Protein AF-U2R767-F1 (afdb_monomer)

pLDDT: mean 84.26, std 15.94, range [38.31, 98.56]

Secondary structure (DSSP, 8-state):
-HHHHHHHT-HHHHHHHHHHHHHHTT--S---SHHHHHHHHHHHHHHHHHHHHHHHHHHHHHHHHHHHHHHHHHHHHHHTT-----------------PPPHHHHHHHHHHHHHHHHHTTTTHHHHHHH---HHHHHHHHHHHHHHHTT--HHHHHHHHHHHH-SS------SSS-SHHHHHHHHHHHTS-GGG-TTGGG-SS-GGGS--S---

InterPro domains:
  IPR006674 HD domain [PF01966] (107-190)

Organism: NCBI:txid1256908

Radius of gyration: 23.93 Å; Cα contacts (8 Å, |Δi|>4): 185; chains: 1; bounding box: 51×36×74 Å

Mean p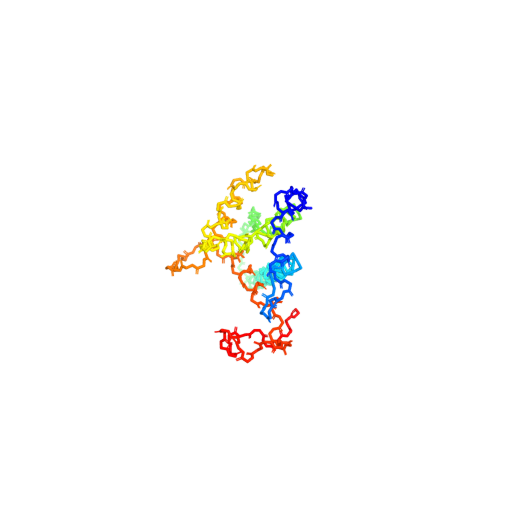redicted aligned error: 8.9 Å

Solvent-accessible surface area (backbone atoms only — not comparable to full-atom values): 12323 Å² total; per-residue (Å²): 96,76,57,34,54,45,48,74,66,29,69,66,53,50,50,50,45,52,48,39,41,67,71,40,70,87,47,73,59,90,72,79,33,68,69,48,27,52,44,16,21,51,46,18,51,50,56,50,52,54,51,52,50,53,50,52,55,49,54,52,48,53,56,50,50,54,53,48,52,54,52,53,52,51,53,54,38,55,74,69,71,51,83,77,74,75,74,74,80,69,78,62,78,75,78,67,74,88,63,83,45,80,75,56,42,53,53,52,49,24,50,46,37,42,37,29,62,38,47,66,58,8,47,51,43,32,74,74,72,66,45,58,33,31,64,45,13,29,59,52,45,54,52,54,39,57,76,65,68,51,57,71,78,57,46,55,57,35,40,51,54,21,40,64,80,74,88,77,82,87,74,90,65,86,88,67,53,68,53,56,31,42,57,49,15,58,49,62,64,40,63,5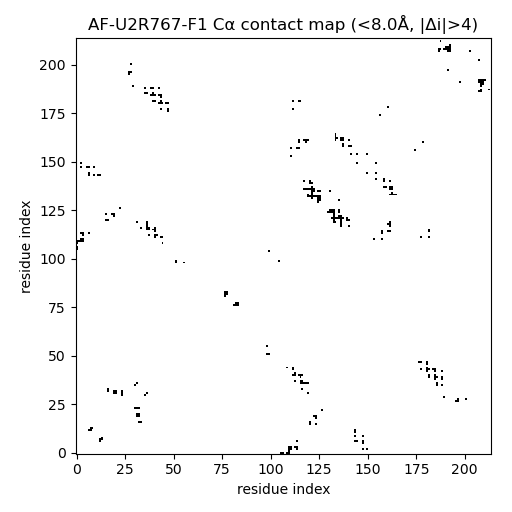0,70,75,41,89,44,55,90,78,45,92,63,54,80,89,75,44,32,74,66,89,87,132

Nearest PDB structures (foldseek):
  2pq7-assembly1_A-2  TM=5.642E-01  e=2.607E-02  uncultured Thermotogales bacterium
  3wfo-assembly2_B  TM=5.898E-01  e=6.686E-01  Aquifex aeolicus VF5
  3wfp-assembly9_B  TM=5.409E-01  e=6.686E-01  Aquifex aeolicus VF5

Structure (mmCIF, N/CA/C/O backbone):
data_AF-U2R767-F1
#
_entry.id   AF-U2R767-F1
#
loop_
_atom_site.group_PDB
_atom_site.id
_atom_site.type_symbol
_atom_site.label_atom_id
_atom_site.label_alt_id
_atom_site.label_comp_id
_atom_site.label_asym_id
_atom_site.label_entity_id
_atom_site.label_seq_id
_atom_site.pdbx_PDB_ins_code
_atom_site.Cartn_x
_atom_site.Cartn_y
_atom_site.Cartn_z
_atom_site.occupancy
_atom_site.B_iso_or_equiv
_atom_site.auth_seq_id
_atom_site.auth_comp_id
_atom_site.auth_asym_id
_atom_site.auth_atom_id
_atom_site.pdbx_PDB_model_num
ATOM 1 N N . MET A 1 1 ? 14.875 2.328 3.265 1.00 93.44 1 MET A N 1
ATOM 2 C CA . MET A 1 1 ? 13.856 3.079 2.492 1.00 93.44 1 MET A CA 1
ATOM 3 C C . MET A 1 1 ? 13.652 4.390 3.220 1.00 93.44 1 MET A C 1
ATOM 5 O O . MET A 1 1 ? 13.328 4.354 4.396 1.00 93.44 1 MET A O 1
ATOM 9 N N . LYS A 1 2 ? 13.922 5.530 2.588 1.00 96.19 2 LYS A N 1
ATOM 10 C CA . LYS A 1 2 ? 13.988 6.828 3.271 1.00 96.19 2 LYS A CA 1
ATOM 11 C C . LYS A 1 2 ? 12.629 7.248 3.835 1.00 96.19 2 LYS A C 1
ATOM 13 O O . LYS A 1 2 ? 12.538 7.590 5.011 1.00 96.19 2 LYS A O 1
ATOM 18 N N . PHE A 1 3 ? 11.588 7.250 3.012 1.00 98.31 3 PHE A N 1
ATOM 19 C CA . PHE A 1 3 ? 10.300 7.844 3.372 1.00 98.31 3 PHE A CA 1
ATOM 20 C C . PHE A 1 3 ? 9.411 6.882 4.151 1.00 98.31 3 PHE A C 1
ATOM 22 O O . PHE A 1 3 ? 8.801 7.297 5.133 1.00 98.31 3 PHE A O 1
ATOM 29 N N . ALA A 1 4 ? 9.415 5.595 3.806 1.00 98.25 4 ALA A N 1
ATOM 30 C CA . ALA A 1 4 ? 8.736 4.568 4.588 1.00 98.25 4 ALA A CA 1
ATOM 31 C C . ALA A 1 4 ? 9.263 4.526 6.033 1.00 98.25 4 ALA A C 1
ATOM 33 O O . ALA A 1 4 ? 8.479 4.452 6.973 1.00 98.25 4 ALA A O 1
ATOM 34 N N . GLU A 1 5 ? 10.580 4.645 6.240 1.00 98.19 5 GLU A N 1
ATOM 35 C CA . GLU A 1 5 ? 11.154 4.704 7.591 1.00 98.19 5 GLU A CA 1
ATOM 36 C C . GLU A 1 5 ? 10.773 5.982 8.344 1.00 98.19 5 GLU A C 1
ATOM 38 O O . GLU A 1 5 ? 10.534 5.914 9.550 1.00 98.19 5 GLU A O 1
ATOM 43 N N . LYS A 1 6 ? 10.704 7.136 7.662 1.00 98.56 6 LYS A N 1
ATOM 44 C CA . LYS A 1 6 ? 10.192 8.377 8.265 1.00 98.56 6 LYS A CA 1
ATOM 45 C C . LYS A 1 6 ? 8.728 8.212 8.690 1.00 98.56 6 LYS A C 1
ATOM 47 O O . LYS A 1 6 ? 8.396 8.534 9.825 1.00 98.56 6 LYS A O 1
ATOM 52 N N . LEU A 1 7 ? 7.881 7.665 7.815 1.00 98.56 7 LEU A N 1
ATOM 53 C CA . LEU A 1 7 ? 6.456 7.459 8.076 1.00 98.56 7 LEU A CA 1
ATOM 54 C C . LEU A 1 7 ? 6.220 6.489 9.241 1.00 98.56 7 LEU A C 1
ATOM 56 O O . LEU A 1 7 ? 5.461 6.799 10.153 1.00 98.56 7 LEU A O 1
ATOM 60 N N . LEU A 1 8 ? 6.931 5.358 9.268 1.00 97.75 8 LEU A N 1
ATOM 61 C CA . LEU A 1 8 ? 6.841 4.366 10.348 1.00 97.75 8 LEU A CA 1
ATOM 62 C C . LEU A 1 8 ? 7.302 4.904 11.713 1.00 97.75 8 LEU A C 1
ATOM 64 O O . LEU A 1 8 ? 6.989 4.308 12.739 1.00 97.75 8 LEU A O 1
ATOM 68 N N . LYS A 1 9 ? 8.047 6.013 11.741 1.00 98.25 9 LYS A N 1
ATOM 69 C CA . LYS A 1 9 ? 8.463 6.710 12.967 1.00 98.25 9 LYS A CA 1
ATOM 70 C C . LYS A 1 9 ? 7.608 7.946 13.260 1.00 98.25 9 LYS A C 1
ATOM 72 O O . LYS A 1 9 ? 7.831 8.600 14.277 1.00 98.25 9 LYS A O 1
ATOM 77 N N . HIS A 1 10 ? 6.660 8.285 12.387 1.00 98.50 10 HIS A N 1
ATOM 78 C CA . HIS A 1 10 ? 5.863 9.494 12.515 1.00 98.50 10 HIS A CA 1
ATOM 79 C C . HIS A 1 10 ? 4.848 9.355 13.666 1.00 98.50 10 HIS A C 1
ATOM 81 O O . HIS A 1 10 ? 4.058 8.405 13.655 1.00 98.50 10 HIS A O 1
ATOM 87 N N . PRO A 1 11 ? 4.817 10.278 14.650 1.00 98.00 11 PRO A N 1
ATOM 88 C CA . PRO A 1 11 ? 3.971 10.137 15.838 1.00 98.00 11 PRO A CA 1
ATOM 89 C C . PRO A 1 11 ? 2.481 9.980 15.524 1.00 98.00 11 PRO A C 1
ATOM 91 O O . PRO A 1 11 ? 1.821 9.106 16.081 1.00 98.00 11 PRO A O 1
ATOM 94 N N . GLU A 1 12 ? 1.958 10.781 14.595 1.00 96.88 12 GLU A N 1
ATOM 95 C CA . GLU A 1 12 ? 0.546 10.715 14.210 1.00 96.88 12 GLU A CA 1
ATOM 96 C C . GLU A 1 12 ? 0.223 9.431 13.443 1.00 96.88 12 GLU A C 1
ATOM 98 O O . GLU A 1 12 ? -0.822 8.832 13.673 1.00 96.88 12 GLU A O 1
ATOM 103 N N . PHE A 1 13 ? 1.141 8.947 12.600 1.00 97.38 13 PHE A N 1
ATOM 104 C CA . PHE A 1 13 ? 0.952 7.671 11.910 1.00 97.38 13 PHE A CA 1
ATOM 105 C C . PHE A 1 13 ? 0.863 6.523 12.922 1.00 97.38 13 PHE A C 1
ATOM 107 O O . PHE A 1 13 ? -0.060 5.714 12.864 1.00 97.38 13 PHE A O 1
ATOM 114 N N . LEU A 1 14 ? 1.777 6.485 13.896 1.00 96.62 14 LEU A N 1
ATOM 115 C CA . LEU A 1 14 ? 1.774 5.484 14.964 1.00 96.62 14 LEU A CA 1
ATOM 116 C C . LEU A 1 14 ? 0.504 5.553 15.820 1.00 96.62 14 LEU A C 1
ATOM 118 O O . LEU A 1 14 ? -0.061 4.516 16.169 1.00 96.62 14 LEU A O 1
ATOM 122 N N . GLN A 1 15 ? 0.030 6.761 16.133 1.00 95.88 15 GLN A N 1
ATOM 123 C CA . GLN A 1 15 ? -1.215 6.958 16.870 1.00 95.88 15 GLN A CA 1
ATOM 124 C C . GLN A 1 15 ? -2.427 6.441 16.085 1.00 95.88 15 GLN A C 1
ATOM 126 O O . GLN A 1 15 ? -3.259 5.735 16.655 1.00 95.88 15 GLN A O 1
ATOM 131 N N . LEU A 1 16 ? -2.512 6.743 14.787 1.00 94.62 16 LEU A N 1
ATOM 132 C CA . LEU A 1 16 ? -3.580 6.258 13.912 1.00 94.62 16 LEU A CA 1
ATOM 133 C C . LEU A 1 16 ? -3.557 4.729 13.789 1.00 94.62 16 LEU A C 1
ATOM 135 O O . LEU A 1 16 ? -4.598 4.097 13.931 1.00 94.62 16 LEU A O 1
ATOM 139 N N . GLN A 1 17 ? -2.382 4.122 13.603 1.00 94.62 17 GLN A N 1
ATOM 140 C CA . GLN A 1 17 ? -2.236 2.661 13.539 1.00 94.62 17 GLN A CA 1
ATOM 141 C C . GLN A 1 17 ? -2.681 1.983 14.836 1.00 94.62 17 GLN A C 1
ATOM 143 O O . GLN A 1 17 ? -3.442 1.016 14.802 1.00 94.62 17 GLN A O 1
ATOM 148 N N . LYS A 1 18 ? -2.275 2.529 15.989 1.00 93.75 18 LYS A N 1
ATOM 149 C CA . LYS A 1 18 ? -2.735 2.042 17.292 1.00 93.75 18 LYS A CA 1
ATOM 150 C C . LYS A 1 18 ? -4.257 2.142 17.417 1.00 93.75 18 LYS A C 1
ATOM 152 O O . LYS A 1 18 ? -4.895 1.221 17.913 1.00 93.75 18 LYS A O 1
ATOM 157 N N . ARG A 1 19 ? -4.842 3.238 16.931 1.00 92.94 19 ARG A N 1
ATOM 158 C CA . ARG A 1 19 ? -6.286 3.466 16.978 1.00 92.94 19 ARG A CA 1
ATOM 159 C C . ARG A 1 19 ? -7.065 2.473 16.116 1.00 92.94 19 ARG A C 1
ATOM 161 O O . ARG A 1 19 ? -8.058 1.936 16.595 1.00 92.94 19 ARG A O 1
ATOM 168 N N . VAL A 1 20 ? -6.602 2.192 14.893 1.00 91.56 20 VAL A N 1
ATOM 169 C CA . VAL A 1 20 ? -7.182 1.132 14.043 1.00 91.56 20 VAL A CA 1
ATOM 170 C C . VAL A 1 20 ? -7.120 -0.207 14.766 1.00 91.56 20 VAL A C 1
ATOM 172 O O . VAL A 1 20 ? -8.136 -0.884 14.867 1.00 91.56 20 VAL A O 1
ATOM 175 N N . GLN A 1 21 ? -5.958 -0.559 15.319 1.00 91.38 21 GLN A N 1
ATOM 176 C CA . GLN A 1 21 ? -5.782 -1.821 16.029 1.00 91.38 21 GLN A CA 1
ATOM 177 C C . GLN A 1 21 ? -6.751 -1.961 17.212 1.00 91.38 21 GLN A C 1
ATOM 179 O O . GLN A 1 21 ? -7.381 -3.002 17.353 1.00 91.38 21 GLN A O 1
ATOM 184 N N . GLU A 1 22 ? -6.909 -0.917 18.033 1.00 92.69 22 GLU A N 1
ATOM 185 C CA . GLU A 1 22 ? -7.871 -0.884 19.147 1.00 92.69 22 GLU A CA 1
ATOM 186 C C . GLU A 1 22 ? -9.323 -1.045 18.667 1.00 92.69 22 GLU A C 1
ATOM 188 O O . GLU A 1 22 ? -10.095 -1.785 19.270 1.00 92.69 22 GLU A O 1
ATOM 193 N N . MET A 1 23 ? -9.698 -0.380 17.572 1.00 90.56 23 MET A N 1
ATOM 194 C CA . MET A 1 23 ? -11.054 -0.443 17.009 1.00 90.56 23 MET A CA 1
ATOM 195 C C . MET A 1 23 ? -11.379 -1.788 16.356 1.00 90.56 23 MET A C 1
ATOM 197 O O . MET A 1 23 ? -12.551 -2.137 16.220 1.00 90.56 23 MET A O 1
ATOM 201 N N . GLU A 1 24 ? -10.363 -2.532 15.925 1.00 91.56 24 GLU A N 1
ATOM 202 C CA . GLU A 1 24 ? -10.535 -3.796 15.217 1.00 91.56 24 GLU A CA 1
ATOM 203 C C . GLU A 1 24 ? -10.360 -5.038 16.104 1.00 91.56 24 GLU A C 1
ATOM 205 O O . GLU A 1 24 ? -10.583 -6.142 15.616 1.00 91.56 24 GLU A O 1
ATOM 210 N N . GLN A 1 25 ? -10.066 -4.891 17.404 1.00 90.44 25 GLN A N 1
ATOM 211 C CA . GLN A 1 25 ? -9.845 -6.031 18.314 1.00 90.44 25 GLN A CA 1
ATOM 212 C C . GLN A 1 25 ? -11.006 -7.033 18.330 1.00 90.44 25 GLN A C 1
ATOM 214 O O . GLN A 1 25 ? -10.782 -8.237 18.229 1.00 90.44 25 GLN A O 1
ATOM 219 N N . ASP A 1 26 ? -12.243 -6.536 18.386 1.00 89.69 26 ASP A N 1
ATOM 220 C CA . ASP A 1 26 ? -13.455 -7.366 18.409 1.00 89.69 26 ASP A CA 1
ATOM 221 C C . ASP A 1 26 ? -14.073 -7.552 17.011 1.00 89.69 26 ASP A C 1
ATOM 223 O O . ASP A 1 26 ? -15.191 -8.054 16.849 1.00 89.69 26 ASP A O 1
ATOM 227 N N . ARG A 1 27 ? -13.374 -7.109 15.960 1.00 89.00 27 ARG A N 1
ATOM 228 C CA . ARG A 1 27 ? -13.898 -7.140 14.598 1.00 89.00 27 ARG A CA 1
ATOM 229 C C . ARG A 1 27 ? -13.774 -8.547 14.025 1.00 89.00 27 ARG A C 1
ATOM 231 O O . ARG A 1 27 ? -12.682 -9.048 13.804 1.00 89.00 27 ARG A O 1
ATOM 238 N N . ILE A 1 28 ? -14.906 -9.151 13.680 1.00 90.44 28 ILE A N 1
ATOM 239 C CA . ILE A 1 28 ? -14.945 -10.497 13.080 1.00 90.44 28 ILE A CA 1
ATOM 240 C C . ILE A 1 28 ? -14.545 -10.530 11.588 1.00 90.44 28 ILE A C 1
ATOM 242 O O . ILE A 1 28 ? -14.280 -11.589 11.031 1.00 90.44 28 ILE A O 1
ATOM 246 N N . TYR A 1 29 ? -14.525 -9.376 10.912 1.00 91.25 29 TYR A N 1
ATOM 247 C CA . TYR A 1 29 ? -14.163 -9.244 9.491 1.00 91.25 29 TYR A CA 1
ATOM 248 C C . TYR A 1 29 ? -12.687 -8.871 9.310 1.00 91.25 29 TYR A C 1
ATOM 250 O O . TYR A 1 29 ? -12.099 -8.344 10.237 1.00 91.25 29 TYR A O 1
ATOM 258 N N . CYS A 1 30 ? -12.120 -9.035 8.104 1.00 89.00 30 CYS A N 1
ATOM 259 C CA . CYS A 1 30 ? -10.697 -8.775 7.801 1.00 89.00 30 CYS A CA 1
ATOM 260 C C . CYS A 1 30 ? -10.158 -7.485 8.435 1.00 89.00 30 CYS A C 1
ATOM 262 O O . CYS A 1 30 ? -10.652 -6.412 8.082 1.00 89.00 30 CYS A O 1
ATOM 264 N N . HIS A 1 31 ? -9.160 -7.596 9.312 1.00 89.94 31 HIS A N 1
ATOM 265 C CA . HIS A 1 31 ? -8.467 -6.464 9.940 1.00 89.94 31 HIS A CA 1
ATOM 266 C C . HIS A 1 31 ? -7.586 -5.725 8.924 1.00 89.94 31 HIS A C 1
ATOM 268 O O . HIS A 1 31 ? -7.184 -6.293 7.910 1.00 89.94 31 HIS A O 1
ATOM 274 N N . HIS A 1 32 ? -7.312 -4.456 9.195 1.00 86.12 32 HIS A N 1
ATOM 275 C CA . HIS A 1 32 ? -6.504 -3.539 8.393 1.00 86.12 32 HIS A CA 1
ATOM 276 C C . HIS A 1 32 ? -5.456 -2.824 9.260 1.00 86.12 32 HIS A C 1
ATOM 278 O O . HIS A 1 32 ? -5.051 -1.699 8.968 1.00 86.12 32 HIS A O 1
ATOM 284 N N . GLU A 1 33 ? -5.020 -3.468 10.343 1.00 88.94 33 GLU A N 1
ATOM 285 C CA . GLU A 1 33 ? -3.865 -3.024 11.121 1.00 88.94 33 GLU A CA 1
ATOM 286 C C . GLU A 1 33 ? -2.558 -3.089 10.297 1.00 88.94 33 GLU A C 1
ATOM 288 O O . GLU A 1 33 ? -2.517 -3.540 9.147 1.00 88.94 33 GLU A O 1
ATOM 293 N N . LEU A 1 34 ? -1.453 -2.652 10.904 1.00 93.19 34 LEU A N 1
ATOM 294 C CA . LEU A 1 34 ? -0.150 -2.513 10.248 1.00 93.19 34 LEU A CA 1
ATOM 295 C C . LEU A 1 34 ? 0.344 -3.793 9.546 1.00 93.19 34 LEU A C 1
ATOM 297 O O . LEU A 1 34 ? 1.038 -3.698 8.534 1.00 93.19 34 LEU A O 1
ATOM 301 N N . SER A 1 35 ? 0.006 -4.976 10.070 1.00 93.31 35 SER A N 1
ATOM 302 C CA . SER A 1 35 ? 0.376 -6.268 9.476 1.00 93.31 35 SER A CA 1
ATOM 303 C C . SER A 1 35 ? -0.172 -6.399 8.049 1.00 93.31 35 SER A C 1
ATOM 305 O O . SER A 1 35 ? 0.610 -6.591 7.115 1.00 93.31 35 SER A O 1
ATOM 307 N N . HIS A 1 36 ? -1.473 -6.149 7.867 1.00 93.38 36 HIS A N 1
ATOM 308 C CA . HIS A 1 36 ? -2.140 -6.120 6.562 1.00 93.38 36 HIS A CA 1
ATOM 309 C C . HIS A 1 36 ? -1.483 -5.112 5.621 1.00 93.38 36 HIS A C 1
ATOM 311 O O . HIS A 1 36 ? -1.102 -5.463 4.506 1.00 93.38 36 HIS A O 1
ATOM 317 N N . ALA A 1 37 ? -1.263 -3.875 6.075 1.00 95.31 37 ALA A N 1
ATOM 318 C CA . ALA A 1 37 ? -0.646 -2.843 5.241 1.00 95.31 37 ALA A CA 1
ATOM 319 C C . ALA A 1 37 ? 0.762 -3.238 4.750 1.00 95.31 37 ALA A C 1
ATOM 321 O O . ALA A 1 37 ? 1.114 -2.99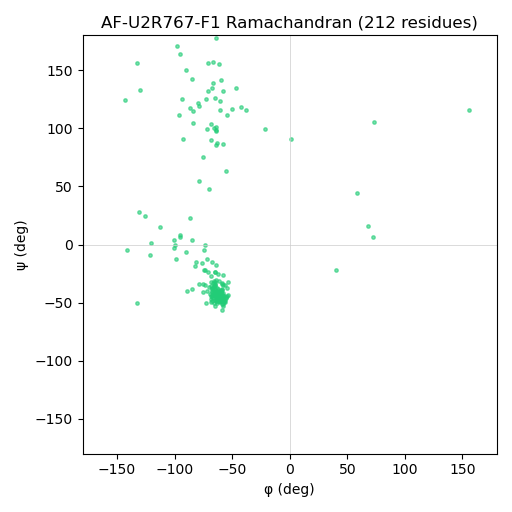9 3.593 1.00 95.31 37 ALA A O 1
ATOM 322 N N . LEU A 1 38 ? 1.572 -3.882 5.598 1.00 96.88 38 LEU A N 1
ATOM 323 C CA . LEU A 1 38 ? 2.898 -4.373 5.215 1.00 96.88 38 LEU A CA 1
ATOM 324 C C . LEU A 1 38 ? 2.834 -5.531 4.215 1.00 96.88 38 LEU A C 1
ATOM 326 O O . LEU A 1 38 ? 3.692 -5.609 3.331 1.00 96.88 38 LEU A O 1
ATOM 330 N N . ASP A 1 39 ? 1.840 -6.408 4.325 1.00 95.69 39 ASP A N 1
ATOM 331 C CA . ASP A 1 39 ? 1.630 -7.490 3.362 1.00 95.69 39 ASP A CA 1
ATOM 332 C C . ASP A 1 39 ? 1.213 -6.934 1.999 1.00 95.69 39 ASP A C 1
ATOM 334 O O . ASP A 1 39 ? 1.804 -7.316 0.986 1.00 95.69 39 ASP A O 1
ATOM 338 N N . VAL A 1 40 ? 0.339 -5.920 1.975 1.00 96.06 40 VAL A N 1
ATOM 339 C CA . VAL A 1 40 ? 0.011 -5.165 0.755 1.00 96.06 40 VAL A CA 1
ATOM 340 C C . VAL A 1 40 ? 1.272 -4.578 0.114 1.00 96.06 40 VAL A C 1
ATOM 342 O O . VAL A 1 40 ? 1.502 -4.770 -1.081 1.00 96.06 40 VAL A O 1
ATOM 345 N N . CYS A 1 41 ? 2.139 -3.927 0.898 1.00 97.56 41 CYS A N 1
ATOM 346 C CA . CYS A 1 41 ? 3.395 -3.357 0.396 1.00 97.56 41 CYS A CA 1
ATOM 347 C C . CYS A 1 41 ? 4.300 -4.419 -0.248 1.00 97.56 41 CYS A C 1
ATOM 349 O O . CYS A 1 41 ? 4.835 -4.215 -1.340 1.00 97.56 41 CYS A O 1
ATOM 351 N N . ARG A 1 42 ? 4.486 -5.557 0.433 1.00 97.06 42 ARG A N 1
ATOM 352 C CA . ARG A 1 42 ? 5.358 -6.647 -0.029 1.00 97.06 42 ARG A CA 1
ATOM 353 C C . ARG A 1 42 ? 4.820 -7.278 -1.303 1.00 97.06 42 ARG A C 1
ATOM 355 O O . ARG A 1 42 ? 5.566 -7.406 -2.269 1.00 97.06 42 ARG A O 1
ATOM 362 N N . MET A 1 43 ? 3.541 -7.643 -1.315 1.00 95.75 43 MET A N 1
ATOM 363 C CA . MET A 1 43 ? 2.906 -8.291 -2.460 1.00 95.75 43 MET A CA 1
ATOM 364 C C . MET A 1 43 ? 2.882 -7.370 -3.677 1.00 95.75 43 MET A C 1
ATOM 366 O O . MET A 1 43 ? 3.253 -7.800 -4.768 1.00 95.75 43 MET A O 1
ATOM 370 N N . ALA A 1 44 ? 2.524 -6.095 -3.497 1.00 96.00 44 ALA A N 1
ATOM 371 C CA . ALA A 1 44 ? 2.518 -5.125 -4.588 1.00 96.00 44 ALA A CA 1
ATOM 372 C C . ALA A 1 44 ? 3.911 -4.966 -5.210 1.00 96.00 44 ALA A C 1
ATOM 374 O O . ALA A 1 44 ? 4.054 -4.999 -6.432 1.00 96.00 44 ALA A O 1
ATOM 375 N N . TRP A 1 45 ? 4.945 -4.861 -4.371 1.00 96.19 45 TRP A N 1
ATOM 376 C CA . TRP A 1 45 ? 6.326 -4.754 -4.831 1.00 96.19 45 TRP A CA 1
ATOM 377 C C . TRP A 1 45 ? 6.818 -6.018 -5.549 1.00 96.19 45 TRP A C 1
ATOM 379 O O . TRP A 1 45 ? 7.481 -5.912 -6.579 1.00 96.19 45 TRP A O 1
ATOM 389 N N . MET A 1 46 ? 6.486 -7.209 -5.042 1.00 95.31 46 MET A N 1
ATOM 390 C CA . MET A 1 46 ? 6.858 -8.474 -5.686 1.00 95.31 46 MET A CA 1
ATOM 391 C C . MET A 1 46 ? 6.212 -8.611 -7.064 1.00 95.31 46 MET A C 1
ATOM 393 O O . MET A 1 46 ? 6.926 -8.830 -8.037 1.00 95.31 46 MET A O 1
ATOM 397 N N . MET A 1 47 ? 4.898 -8.395 -7.169 1.00 94.12 47 MET A N 1
ATOM 398 C CA . MET A 1 47 ? 4.191 -8.464 -8.454 1.00 94.12 47 MET A CA 1
ATOM 399 C C . MET A 1 47 ? 4.752 -7.459 -9.465 1.00 94.12 47 MET A C 1
ATOM 401 O O . MET A 1 47 ? 4.948 -7.798 -10.630 1.00 94.12 47 MET A O 1
ATOM 405 N N . TYR A 1 48 ? 5.066 -6.242 -9.010 1.00 93.06 48 TYR A N 1
ATOM 406 C CA . TYR A 1 48 ? 5.732 -5.245 -9.841 1.00 93.06 48 TYR A CA 1
ATOM 407 C C . TYR A 1 48 ? 7.071 -5.769 -10.376 1.00 93.06 48 TYR A C 1
ATOM 409 O O . TYR A 1 48 ? 7.293 -5.760 -11.584 1.00 93.06 48 TYR A O 1
ATOM 417 N N . LEU A 1 49 ? 7.941 -6.286 -9.502 1.00 92.31 49 LEU A N 1
ATOM 418 C CA . LEU A 1 49 ? 9.242 -6.829 -9.898 1.00 92.31 49 LEU A CA 1
ATOM 419 C C . LEU A 1 49 ? 9.137 -8.008 -10.872 1.00 92.31 49 LEU A C 1
ATOM 421 O O . LEU A 1 49 ? 9.935 -8.098 -11.805 1.00 92.31 49 LEU A O 1
ATOM 425 N N . GLU A 1 50 ? 8.175 -8.908 -10.677 1.00 92.00 50 GLU A N 1
ATOM 426 C CA . GLU A 1 50 ? 7.961 -10.031 -11.590 1.00 92.00 50 GLU A CA 1
ATOM 427 C C . GLU A 1 50 ? 7.605 -9.565 -13.002 1.00 92.00 50 GLU A C 1
ATOM 429 O O . GLU A 1 50 ? 8.097 -10.124 -13.985 1.00 92.00 50 GLU A O 1
ATOM 434 N N . ASP A 1 51 ? 6.761 -8.543 -13.120 1.00 89.56 51 ASP A N 1
ATOM 435 C CA . ASP A 1 51 ? 6.335 -8.015 -14.413 1.0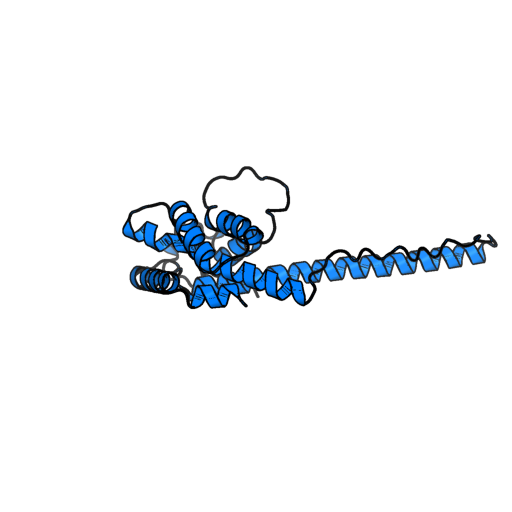0 89.56 51 ASP A CA 1
ATOM 436 C C . ASP A 1 51 ? 7.424 -7.169 -15.087 1.00 89.56 51 ASP A C 1
ATOM 438 O O . ASP A 1 51 ? 7.589 -7.253 -16.311 1.00 89.56 51 ASP A O 1
ATOM 442 N N . GLU A 1 52 ? 8.241 -6.443 -14.319 1.00 87.94 52 GLU A N 1
ATOM 443 C CA . GLU A 1 52 ? 9.477 -5.826 -14.826 1.00 87.94 52 GLU A CA 1
ATOM 444 C C . GLU A 1 52 ? 10.436 -6.895 -15.370 1.00 87.94 52 GLU A C 1
ATOM 446 O O . GLU A 1 52 ? 10.874 -6.825 -16.521 1.00 87.94 52 GLU A O 1
ATOM 451 N N . TYR A 1 53 ? 10.678 -7.964 -14.607 1.00 88.38 53 TYR A N 1
ATOM 452 C CA . TYR A 1 53 ? 11.551 -9.060 -15.027 1.00 88.38 53 TYR A CA 1
ATOM 453 C C . TYR A 1 53 ? 11.047 -9.766 -16.295 1.00 88.38 53 TYR A C 1
ATOM 455 O O . TYR A 1 53 ? 11.813 -9.991 -17.238 1.00 88.38 53 TYR A O 1
ATOM 463 N N . LYS A 1 54 ? 9.745 -10.075 -16.374 1.00 87.44 54 LYS A N 1
ATOM 464 C CA . LYS A 1 54 ? 9.126 -10.651 -17.582 1.00 87.44 54 LYS A CA 1
ATOM 465 C C . LYS A 1 54 ? 9.299 -9.732 -18.792 1.00 87.44 54 LYS A C 1
ATOM 467 O O . LYS A 1 54 ? 9.534 -10.230 -19.895 1.00 87.44 54 LYS A O 1
ATOM 472 N N . THR A 1 55 ? 9.187 -8.418 -18.601 1.00 84.81 55 THR A N 1
ATOM 473 C CA . THR A 1 55 ? 9.386 -7.420 -19.663 1.00 84.81 55 THR A CA 1
ATOM 474 C C . THR A 1 55 ? 10.835 -7.428 -20.146 1.00 84.81 55 THR A C 1
ATOM 476 O O . THR A 1 55 ? 11.074 -7.583 -21.346 1.00 84.81 55 THR A O 1
ATOM 479 N N . HIS A 1 56 ? 11.804 -7.413 -19.225 1.00 84.75 56 HIS A N 1
ATOM 480 C CA . HIS A 1 56 ? 13.231 -7.501 -19.552 1.00 84.75 56 HIS A CA 1
ATOM 481 C C . HIS A 1 56 ? 13.560 -8.787 -20.330 1.00 84.75 56 HIS A C 1
ATOM 483 O O . HIS A 1 56 ? 14.276 -8.750 -21.331 1.00 84.75 56 HIS A O 1
ATOM 489 N N . LEU A 1 57 ? 13.006 -9.936 -19.919 1.00 83.62 57 LEU A N 1
ATOM 490 C CA . LEU A 1 57 ? 13.207 -11.216 -20.609 1.00 83.62 57 LEU A CA 1
ATOM 491 C C . LEU A 1 57 ? 12.613 -11.251 -22.024 1.00 83.62 57 LEU A C 1
ATOM 493 O O . LEU A 1 57 ? 13.148 -11.946 -22.893 1.00 83.62 57 LEU A O 1
ATOM 497 N N . LYS A 1 58 ? 11.481 -10.578 -22.262 1.00 83.75 58 LYS A N 1
ATOM 498 C CA . LYS A 1 58 ? 10.881 -10.468 -23.602 1.00 83.75 58 LYS A CA 1
ATOM 499 C C . LYS A 1 58 ? 11.764 -9.624 -24.514 1.00 83.75 58 LYS A C 1
ATOM 501 O O . LYS A 1 58 ? 12.118 -10.084 -25.595 1.00 83.75 58 LYS A O 1
ATOM 506 N N . ASP A 1 59 ? 12.183 -8.455 -24.040 1.00 83.31 59 ASP A N 1
ATOM 507 C CA . ASP A 1 59 ? 13.056 -7.561 -24.800 1.00 83.31 59 ASP A CA 1
ATOM 508 C C . ASP A 1 59 ? 14.417 -8.214 -25.103 1.00 83.31 59 ASP A C 1
ATOM 510 O O . ASP A 1 59 ? 14.926 -8.110 -26.219 1.00 83.31 59 ASP A O 1
ATOM 514 N N . TYR A 1 60 ? 15.002 -8.938 -24.140 1.00 81.81 60 TYR A N 1
ATOM 515 C CA . TYR A 1 60 ? 16.244 -9.687 -24.355 1.00 81.81 60 TYR A CA 1
ATOM 516 C C . TYR A 1 60 ? 16.098 -10.749 -25.457 1.00 81.81 60 TYR A C 1
ATOM 518 O O . TYR A 1 60 ? 16.971 -10.864 -26.319 1.00 81.81 60 TYR A O 1
ATOM 526 N N . ARG A 1 61 ? 14.991 -11.507 -25.457 1.00 83.81 61 ARG A N 1
ATOM 527 C CA . ARG A 1 61 ? 14.713 -12.523 -26.487 1.00 83.81 61 ARG A CA 1
ATOM 528 C C . ARG A 1 61 ? 14.570 -11.905 -27.875 1.00 83.81 61 ARG A C 1
ATOM 530 O O . ARG A 1 61 ? 15.273 -12.338 -28.782 1.00 83.81 61 ARG A O 1
ATOM 537 N N . GLN A 1 62 ? 13.774 -10.845 -28.003 1.00 85.81 62 GLN A N 1
ATOM 538 C CA . GLN A 1 62 ? 13.578 -10.132 -29.271 1.00 85.81 62 GLN A CA 1
ATOM 539 C C . GLN A 1 62 ? 14.895 -9.575 -29.825 1.00 85.81 62 GLN A C 1
ATOM 541 O O . GLN A 1 62 ? 15.196 -9.731 -31.005 1.00 85.81 62 GLN A O 1
ATOM 546 N N . LYS A 1 63 ? 15.735 -8.984 -28.963 1.00 83.31 63 LYS A N 1
ATOM 547 C CA . LYS A 1 63 ? 17.066 -8.495 -29.358 1.00 83.31 63 LYS A CA 1
ATOM 548 C C . LYS A 1 63 ? 17.977 -9.623 -29.847 1.00 83.31 63 LYS A C 1
ATOM 550 O O . LYS A 1 63 ? 18.760 -9.419 -30.772 1.00 83.31 63 LYS A O 1
ATOM 555 N N . LYS A 1 64 ? 17.912 -10.801 -29.219 1.00 85.69 64 LYS A N 1
ATOM 556 C CA . LYS A 1 64 ? 18.701 -11.969 -29.627 1.00 85.69 64 LYS A CA 1
ATOM 557 C C . LYS A 1 64 ? 18.236 -12.512 -30.980 1.00 85.69 64 LYS A C 1
ATOM 559 O O . LYS A 1 64 ? 19.085 -12.790 -31.818 1.00 85.69 64 LYS A O 1
ATOM 564 N N . GLU A 1 65 ? 16.927 -12.626 -31.190 1.00 87.31 65 GLU A N 1
ATOM 565 C CA . GLU A 1 65 ? 16.325 -13.062 -32.459 1.00 87.31 65 GLU A CA 1
ATOM 566 C C . GLU A 1 65 ? 16.700 -12.112 -33.604 1.00 87.31 65 GLU A C 1
ATOM 568 O O . GLU A 1 65 ? 17.274 -12.559 -34.594 1.00 87.31 65 GLU A O 1
ATOM 573 N N . ALA A 1 66 ? 16.543 -10.797 -33.411 1.00 85.75 66 ALA A N 1
ATOM 574 C CA . ALA A 1 66 ? 16.912 -9.790 -34.409 1.00 85.75 66 ALA A CA 1
ATOM 575 C C . ALA A 1 66 ? 18.405 -9.836 -34.796 1.00 85.75 66 ALA A C 1
ATOM 577 O O . ALA A 1 66 ? 18.758 -9.680 -35.965 1.00 85.75 66 ALA A O 1
ATOM 578 N N . LYS A 1 67 ? 19.306 -10.094 -33.832 1.00 85.62 67 LYS A N 1
ATOM 579 C CA . LYS A 1 67 ? 20.745 -10.264 -34.112 1.00 85.62 67 LYS A CA 1
ATOM 580 C C . LYS A 1 67 ? 21.040 -11.513 -34.945 1.00 85.62 67 LYS A C 1
ATOM 582 O O . LYS A 1 67 ? 21.934 -11.476 -35.790 1.00 85.62 67 LYS A O 1
ATOM 587 N N . VAL A 1 68 ? 20.321 -12.610 -34.703 1.00 86.00 68 VAL A N 1
ATOM 588 C CA . VAL A 1 68 ? 20.469 -13.849 -35.482 1.00 86.00 68 VAL A CA 1
ATOM 589 C C . VAL A 1 68 ? 19.955 -13.640 -36.906 1.00 86.00 68 VAL A C 1
ATOM 591 O O . VAL A 1 68 ? 20.681 -13.949 -37.847 1.00 86.00 68 VAL A O 1
ATOM 594 N N . GLU A 1 69 ? 18.775 -13.040 -37.073 1.00 84.88 69 GLU A N 1
ATOM 595 C CA . GLU A 1 69 ? 18.199 -12.732 -38.391 1.00 84.88 69 GLU A CA 1
ATOM 596 C C . GLU A 1 69 ? 19.115 -11.828 -39.226 1.00 84.88 69 GLU A C 1
ATOM 598 O O . GLU A 1 69 ? 19.394 -12.134 -40.387 1.00 84.88 69 GLU A O 1
ATOM 603 N N . ALA A 1 70 ? 19.665 -10.768 -38.624 1.00 83.38 70 ALA A N 1
ATOM 604 C CA . ALA A 1 70 ? 20.618 -9.880 -39.290 1.00 83.38 70 ALA A CA 1
ATOM 605 C C . ALA A 1 70 ? 21.894 -10.620 -39.739 1.00 83.38 70 ALA A C 1
ATOM 607 O O . ALA A 1 70 ? 22.398 -10.395 -40.842 1.00 83.38 70 ALA A O 1
ATOM 608 N N . SER A 1 71 ? 22.401 -11.538 -38.908 1.00 82.94 71 SER A N 1
ATOM 609 C CA . SER A 1 71 ? 23.567 -12.372 -39.225 1.00 82.94 71 SER A CA 1
ATOM 610 C C . SER A 1 71 ? 23.284 -13.344 -40.379 1.00 82.94 71 SER A C 1
ATOM 612 O O . SER A 1 71 ? 24.099 -13.478 -41.293 1.00 82.94 71 SER A O 1
ATOM 614 N N . GLU A 1 72 ? 22.118 -13.998 -40.385 1.00 85.88 72 GLU A N 1
ATOM 615 C CA . GLU A 1 72 ? 21.710 -14.892 -41.476 1.00 85.88 72 GLU A CA 1
ATOM 616 C C 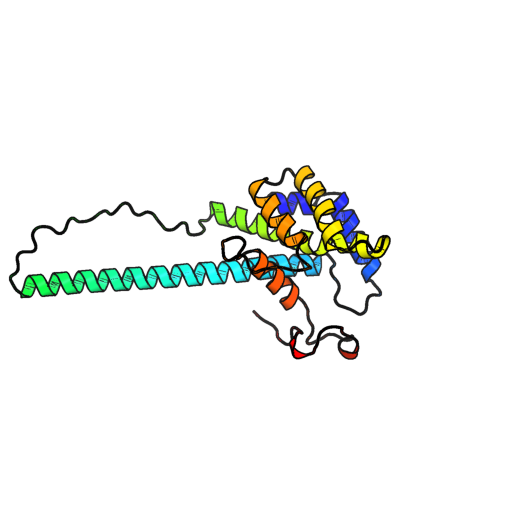. GLU A 1 72 ? 21.501 -14.145 -42.795 1.00 85.88 72 GLU A C 1
ATOM 618 O O . GLU A 1 72 ? 21.902 -14.633 -43.855 1.00 85.88 72 GLU A O 1
ATOM 623 N N . GLN A 1 73 ? 20.894 -12.957 -42.748 1.00 82.75 73 GLN A N 1
ATOM 624 C CA . GLN A 1 73 ? 20.678 -12.131 -43.932 1.00 82.75 73 GLN A CA 1
ATOM 625 C C . GLN A 1 73 ? 22.007 -11.687 -44.550 1.00 82.75 73 GLN A C 1
ATOM 627 O O . GLN A 1 73 ? 22.167 -11.766 -45.771 1.00 82.75 73 GLN A O 1
ATOM 632 N N . LYS A 1 74 ? 22.980 -11.306 -43.712 1.00 83.00 74 LYS A N 1
ATOM 633 C CA . LYS A 1 74 ? 24.340 -10.977 -44.150 1.00 83.00 74 LYS A CA 1
ATOM 634 C C . LYS A 1 74 ? 25.013 -12.168 -44.842 1.00 83.00 74 LYS A C 1
ATOM 636 O O . LYS A 1 74 ? 25.488 -12.023 -45.964 1.00 83.00 74 LYS A O 1
ATOM 641 N N . TYR A 1 75 ? 24.962 -13.356 -44.235 1.00 81.31 75 TYR A N 1
ATOM 642 C CA . TYR A 1 75 ? 25.533 -14.574 -44.822 1.00 81.31 75 TYR A CA 1
ATOM 643 C C . TYR A 1 75 ? 24.888 -14.947 -46.170 1.00 81.31 75 TYR A C 1
ATOM 645 O O . TYR A 1 75 ? 25.581 -15.290 -47.127 1.00 81.31 75 TYR A O 1
ATOM 653 N N . ARG A 1 76 ? 23.556 -14.846 -46.293 1.00 83.81 76 ARG A N 1
ATOM 654 C CA . ARG A 1 76 ? 22.849 -15.129 -47.558 1.00 83.81 76 ARG A CA 1
ATOM 655 C C . ARG A 1 76 ? 23.240 -14.162 -48.676 1.00 83.81 76 ARG A C 1
ATOM 657 O O . ARG A 1 76 ? 23.389 -14.595 -49.817 1.00 83.81 76 ARG A O 1
ATOM 664 N N . ALA A 1 77 ? 23.408 -12.879 -48.361 1.00 77.44 77 ALA A N 1
ATOM 665 C CA . ALA A 1 77 ? 23.829 -11.874 -49.334 1.00 77.44 77 ALA A CA 1
ATOM 666 C C . ALA A 1 77 ? 25.277 -12.087 -49.809 1.00 77.44 77 ALA A C 1
ATOM 668 O O . ALA A 1 77 ? 25.546 -11.963 -51.005 1.00 77.44 77 ALA A O 1
ATOM 669 N N . GLU A 1 78 ? 26.176 -12.493 -48.902 1.00 79.12 78 GLU A N 1
ATOM 670 C CA . GLU A 1 78 ? 27.553 -12.883 -49.237 1.00 79.12 78 GLU A CA 1
ATOM 671 C C . GLU A 1 78 ? 27.581 -14.065 -50.226 1.00 79.12 78 GLU A C 1
ATOM 673 O O . GLU A 1 78 ? 28.270 -14.002 -51.245 1.00 79.12 78 GLU A O 1
ATOM 678 N N . ILE A 1 79 ? 26.776 -15.112 -49.994 1.00 78.94 79 ILE A N 1
ATOM 679 C CA . ILE A 1 79 ? 26.659 -16.268 -50.907 1.00 78.94 79 ILE A CA 1
ATOM 680 C C . ILE A 1 79 ? 26.065 -15.876 -52.271 1.00 78.94 79 ILE A C 1
ATOM 682 O O . ILE A 1 79 ? 26.455 -16.435 -53.296 1.00 78.94 79 ILE A O 1
ATOM 686 N N . ALA A 1 80 ? 25.147 -14.907 -52.310 1.00 80.69 80 ALA A N 1
ATOM 687 C CA . ALA A 1 80 ? 24.531 -14.426 -53.547 1.00 80.69 80 ALA A CA 1
ATOM 688 C C . ALA A 1 80 ? 25.469 -13.563 -54.421 1.00 80.69 80 ALA A C 1
ATOM 690 O O . ALA A 1 80 ? 25.054 -13.108 -55.488 1.00 80.69 80 ALA A O 1
ATOM 691 N N . GLY A 1 81 ? 26.716 -13.321 -53.994 1.00 65.75 81 GLY A N 1
ATOM 692 C CA . GLY A 1 81 ? 27.694 -12.526 -54.743 1.00 65.75 81 GLY A CA 1
ATOM 693 C C . GLY A 1 81 ? 27.338 -11.039 -54.838 1.00 65.75 81 GLY A C 1
ATOM 694 O O . G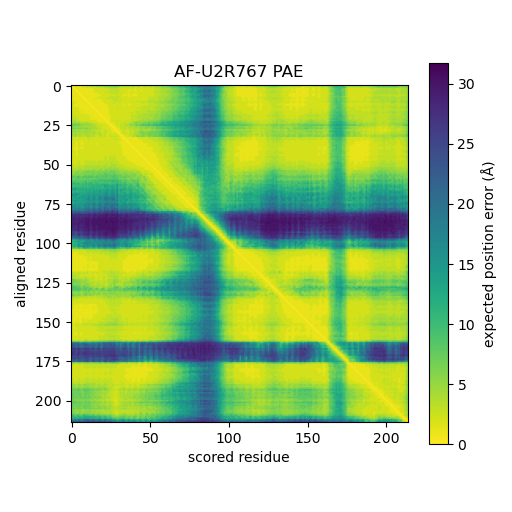LY A 1 81 ? 27.889 -10.324 -55.674 1.00 65.75 81 GLY A O 1
ATOM 695 N N . GLN A 1 82 ? 26.411 -10.565 -54.002 1.00 62.00 82 GLN A N 1
ATOM 696 C CA . GLN A 1 82 ? 26.086 -9.150 -53.890 1.00 62.00 82 GLN A CA 1
ATOM 697 C C . GLN A 1 82 ? 27.090 -8.503 -52.932 1.00 62.00 82 GLN A C 1
ATOM 699 O O . GLN A 1 82 ? 27.117 -8.820 -51.745 1.00 62.00 82 GLN A O 1
ATOM 704 N N . TYR A 1 83 ? 27.923 -7.591 -53.443 1.00 52.78 83 TYR A N 1
ATOM 705 C CA . TYR A 1 83 ? 28.742 -6.722 -52.596 1.00 52.78 83 TYR A CA 1
ATOM 706 C C . TYR A 1 83 ? 27.785 -5.827 -51.798 1.00 52.78 83 TYR A C 1
ATOM 708 O O . TYR A 1 83 ? 27.239 -4.864 -52.338 1.00 52.78 83 TYR A O 1
ATOM 716 N N . ILE A 1 84 ? 27.538 -6.157 -50.529 1.00 56.31 84 ILE A N 1
ATOM 717 C CA . ILE A 1 84 ? 26.901 -5.216 -49.609 1.00 56.31 84 ILE A CA 1
ATOM 718 C C . ILE A 1 84 ? 27.925 -4.100 -49.392 1.00 56.31 84 ILE A C 1
ATOM 720 O O . ILE A 1 84 ? 28.915 -4.294 -48.692 1.00 56.31 84 ILE A O 1
ATOM 724 N N . THR A 1 85 ? 27.721 -2.947 -50.031 1.00 50.28 85 THR A N 1
ATOM 725 C CA . THR A 1 85 ? 28.418 -1.715 -49.654 1.00 50.28 85 THR A CA 1
ATOM 726 C C . THR A 1 85 ? 28.036 -1.415 -48.217 1.00 50.28 85 THR A C 1
ATOM 728 O O . THR A 1 85 ? 26.846 -1.232 -47.964 1.00 50.28 85 THR A O 1
ATOM 731 N N . ASP A 1 86 ? 29.028 -1.461 -47.326 1.00 52.56 86 ASP A N 1
ATOM 732 C CA . ASP A 1 86 ? 28.987 -1.133 -45.902 1.00 52.56 86 ASP A CA 1
ATOM 733 C C . ASP A 1 86 ? 27.600 -0.701 -45.425 1.00 52.56 86 ASP A C 1
ATOM 735 O O . ASP A 1 86 ? 27.237 0.477 -45.472 1.00 52.56 86 ASP A O 1
ATOM 739 N N . LEU A 1 87 ? 26.806 -1.681 -44.970 1.00 51.03 87 LEU A N 1
ATOM 740 C CA . LEU A 1 87 ? 25.747 -1.375 -44.022 1.00 51.03 87 LEU A CA 1
ATOM 741 C C . LEU A 1 87 ? 26.466 -0.663 -42.892 1.00 51.03 87 LEU A C 1
ATOM 743 O O . LEU A 1 87 ? 27.305 -1.281 -42.229 1.00 51.03 87 LEU A O 1
ATOM 747 N N . GLN A 1 88 ? 26.190 0.635 -42.762 1.00 48.69 88 GLN A N 1
ATOM 748 C CA . GLN A 1 88 ? 26.580 1.428 -41.615 1.00 48.69 88 GLN A CA 1
ATOM 749 C C . GLN A 1 88 ? 26.399 0.513 -40.413 1.00 48.69 88 GLN A C 1
ATOM 751 O O . GLN A 1 88 ? 25.298 0.010 -40.164 1.00 48.69 88 GLN A O 1
ATOM 756 N N . THR A 1 89 ? 27.500 0.190 -39.733 1.00 48.06 89 THR A N 1
ATOM 757 C CA . THR A 1 89 ? 27.391 -0.251 -38.357 1.00 48.06 89 THR A CA 1
ATOM 758 C C . THR A 1 89 ? 26.819 0.965 -37.670 1.00 48.06 89 THR A C 1
ATOM 760 O O . THR A 1 89 ? 27.553 1.862 -37.259 1.00 48.06 89 THR A O 1
ATOM 763 N N . ASP A 1 90 ? 25.493 1.048 -37.675 1.00 42.62 90 ASP A N 1
ATOM 764 C CA . ASP A 1 90 ? 24.755 1.827 -36.725 1.00 42.62 90 ASP A CA 1
ATOM 765 C C . ASP A 1 90 ? 25.181 1.228 -35.385 1.00 42.62 90 ASP A C 1
ATOM 767 O O . ASP A 1 90 ? 24.535 0.344 -34.817 1.00 42.62 90 ASP A O 1
ATOM 771 N N . ASP A 1 91 ? 26.294 1.746 -34.864 1.00 43.56 91 ASP A N 1
ATOM 772 C CA . ASP A 1 91 ? 26.421 2.127 -33.470 1.00 43.56 91 ASP A CA 1
ATOM 773 C C . ASP A 1 91 ? 25.271 3.114 -33.208 1.00 43.56 91 ASP A C 1
ATOM 775 O O . ASP A 1 91 ? 25.468 4.310 -32.998 1.00 43.56 91 ASP A O 1
ATOM 779 N N . ALA A 1 92 ? 24.033 2.624 -33.346 1.00 41.78 92 ALA A N 1
ATOM 780 C CA . ALA A 1 92 ? 22.830 3.309 -32.969 1.00 41.78 92 ALA A CA 1
ATOM 781 C C . ALA A 1 92 ? 22.978 3.432 -31.471 1.00 41.78 92 ALA A C 1
ATOM 783 O O . ALA A 1 92 ? 22.769 2.458 -30.741 1.00 41.78 92 ALA A O 1
ATOM 784 N N . ASP A 1 93 ? 23.444 4.620 -31.088 1.00 42.16 93 ASP A N 1
ATOM 785 C CA . ASP A 1 93 ? 23.371 5.219 -29.775 1.00 42.16 93 ASP A CA 1
ATOM 786 C C . ASP A 1 93 ? 22.231 4.551 -29.015 1.00 42.16 93 ASP A C 1
ATOM 788 O O . ASP A 1 93 ? 21.045 4.736 -29.313 1.00 42.16 93 ASP A O 1
ATOM 792 N N . HIS A 1 94 ? 22.627 3.598 -28.171 1.00 46.16 94 HIS A N 1
ATOM 793 C CA . HIS A 1 94 ? 21.720 2.709 -27.487 1.00 46.16 94 HIS A CA 1
ATOM 794 C C . HIS A 1 94 ? 20.958 3.573 -26.495 1.00 46.16 94 HIS A C 1
ATOM 796 O O . HIS A 1 94 ? 21.360 3.710 -25.342 1.00 46.16 94 HIS A O 1
ATOM 802 N N . THR A 1 95 ? 19.826 4.131 -26.915 1.00 42.78 95 THR A N 1
ATOM 803 C CA . THR A 1 95 ? 18.799 4.551 -25.974 1.00 42.78 95 THR A CA 1
ATOM 804 C C . THR A 1 95 ? 18.316 3.272 -25.300 1.00 42.78 95 THR A C 1
ATOM 806 O O . THR A 1 95 ? 17.403 2.593 -25.780 1.00 42.78 95 THR A O 1
ATOM 809 N N . GLU A 1 96 ? 19.017 2.861 -24.241 1.00 50.53 96 GLU A N 1
ATOM 810 C CA . GLU A 1 96 ? 18.559 1.837 -23.322 1.00 50.53 96 GLU A CA 1
ATOM 811 C C . GLU A 1 96 ? 17.140 2.239 -22.923 1.00 50.53 96 GLU A C 1
ATOM 813 O O . GLU A 1 96 ? 16.923 3.310 -22.355 1.00 50.53 96 GLU A O 1
ATOM 818 N N . LYS A 1 97 ? 16.146 1.408 -23.269 1.00 51.38 97 LYS A N 1
ATOM 819 C CA . LYS A 1 97 ? 14.819 1.523 -22.655 1.00 51.38 97 LYS A CA 1
ATOM 820 C C . LYS A 1 97 ? 15.042 1.655 -21.140 1.00 51.38 97 LYS A C 1
ATOM 822 O O . LYS A 1 97 ? 15.859 0.892 -20.618 1.00 51.38 97 LYS A O 1
ATOM 827 N N . PRO A 1 98 ? 14.361 2.580 -20.441 1.00 61.41 98 PRO A N 1
ATOM 828 C CA . PRO A 1 98 ? 14.654 2.884 -19.047 1.00 61.41 98 PRO A CA 1
ATOM 829 C C . PRO A 1 98 ? 14.105 1.768 -18.156 1.00 61.41 98 PRO A C 1
ATOM 831 O O . PRO A 1 98 ? 13.059 1.896 -17.527 1.00 61.41 98 PRO A O 1
ATOM 834 N N . TYR A 1 99 ? 14.795 0.634 -18.138 1.00 66.12 99 TYR A N 1
ATOM 835 C CA . TYR A 1 99 ? 14.569 -0.415 -17.162 1.00 66.12 99 TYR A CA 1
ATOM 836 C C . TYR A 1 99 ? 14.840 0.127 -15.763 1.00 66.12 99 TYR A C 1
ATOM 838 O O . TYR A 1 99 ? 15.630 1.066 -15.587 1.00 66.12 99 TYR A O 1
ATOM 846 N N . LEU A 1 100 ? 14.226 -0.481 -14.745 1.00 68.00 100 LEU A N 1
ATOM 847 C CA . LEU A 1 100 ? 14.666 -0.175 -13.394 1.00 68.00 100 LEU A CA 1
ATOM 848 C C . LEU A 1 100 ? 16.131 -0.568 -13.233 1.00 68.00 100 LEU A C 1
ATOM 850 O O . LEU A 1 100 ? 16.521 -1.714 -13.455 1.00 68.00 100 LEU A O 1
ATOM 854 N N . ASN A 1 101 ? 16.931 0.413 -12.842 1.00 72.00 101 ASN A N 1
ATOM 855 C CA . ASN A 1 101 ? 18.298 0.225 -12.410 1.00 72.00 101 ASN A CA 1
ATOM 856 C C . ASN A 1 101 ? 18.330 0.187 -10.875 1.00 72.00 101 ASN A C 1
ATOM 858 O O . ASN A 1 101 ? 17.330 0.434 -10.197 1.00 72.00 101 ASN A O 1
ATOM 862 N N . ALA A 1 102 ? 19.480 -0.162 -10.301 1.00 67.69 102 ALA A N 1
ATOM 863 C CA . ALA A 1 102 ? 19.599 -0.303 -8.850 1.00 67.69 102 ALA A CA 1
ATOM 864 C C . ALA A 1 102 ? 19.192 0.980 -8.091 1.00 67.69 102 ALA A C 1
ATOM 866 O O . ALA A 1 102 ? 18.571 0.890 -7.028 1.00 67.69 102 ALA A O 1
ATOM 867 N N . ASP A 1 103 ? 19.473 2.152 -8.669 1.00 67.00 103 ASP A N 1
ATOM 868 C CA . ASP A 1 103 ? 19.243 3.454 -8.042 1.00 67.00 103 ASP A CA 1
ATOM 869 C C . ASP A 1 103 ? 17.758 3.854 -8.044 1.00 67.00 103 ASP A C 1
ATOM 871 O O . ASP A 1 103 ? 17.238 4.322 -7.027 1.00 67.00 103 ASP A O 1
ATOM 875 N N . ASN A 1 104 ? 17.029 3.607 -9.138 1.00 82.38 104 ASN A N 1
ATOM 876 C CA . ASN A 1 104 ? 15.593 3.899 -9.212 1.00 82.38 104 ASN A CA 1
ATOM 877 C C . ASN A 1 104 ? 14.718 2.794 -8.576 1.00 82.38 104 ASN A C 1
ATOM 879 O O . ASN A 1 104 ? 13.583 3.066 -8.175 1.00 82.38 104 ASN A O 1
ATOM 883 N N . MET A 1 105 ? 15.249 1.578 -8.384 1.00 88.75 105 MET A N 1
ATOM 884 C CA . MET A 1 105 ? 14.533 0.460 -7.759 1.00 88.75 105 MET A CA 1
ATOM 885 C C . MET A 1 105 ? 14.245 0.713 -6.278 1.00 88.75 105 MET A C 1
ATOM 887 O O . MET A 1 105 ? 13.124 0.486 -5.818 1.00 88.75 105 MET A O 1
ATOM 891 N N . LEU A 1 106 ? 15.230 1.212 -5.523 1.00 92.44 106 LEU A N 1
ATOM 892 C CA . LEU A 1 106 ? 15.030 1.526 -4.106 1.00 92.44 106 LEU A CA 1
ATOM 893 C C . LEU A 1 106 ? 14.024 2.668 -3.921 1.00 92.44 106 LEU A C 1
ATOM 895 O O . LEU A 1 106 ? 13.190 2.600 -3.021 1.00 92.44 106 LEU A O 1
ATOM 899 N N . ALA A 1 107 ? 14.084 3.678 -4.789 1.00 93.19 107 ALA A N 1
ATOM 900 C CA . ALA A 1 107 ? 13.150 4.796 -4.808 1.00 93.19 107 ALA A CA 1
ATOM 901 C C . ALA A 1 107 ? 11.714 4.326 -5.095 1.00 93.19 107 ALA A C 1
ATOM 903 O O . ALA A 1 107 ? 10.801 4.626 -4.325 1.00 93.19 107 ALA A O 1
ATOM 904 N N . LYS A 1 108 ? 11.517 3.498 -6.130 1.00 93.81 108 LYS A N 1
ATOM 905 C CA . LYS A 1 108 ? 10.192 2.960 -6.464 1.00 93.81 108 LYS A CA 1
ATOM 906 C C . LYS A 1 108 ? 9.646 2.063 -5.355 1.00 93.81 108 LYS A C 1
ATOM 908 O O . LYS A 1 108 ? 8.475 2.179 -5.004 1.00 93.81 108 LYS A O 1
ATOM 913 N N . LYS A 1 109 ? 10.494 1.227 -4.745 1.00 96.19 109 LYS A N 1
ATOM 914 C CA . LYS A 1 109 ? 10.124 0.419 -3.575 1.00 96.19 109 LYS A CA 1
ATOM 915 C C . LYS A 1 109 ? 9.669 1.290 -2.401 1.00 96.19 109 LYS A C 1
ATOM 917 O O . LYS A 1 109 ? 8.661 0.986 -1.775 1.00 96.19 109 LYS A O 1
ATOM 922 N N . ASP A 1 110 ? 10.392 2.368 -2.109 1.00 97.31 110 ASP A N 1
ATOM 923 C CA . ASP A 1 110 ? 10.030 3.323 -1.056 1.00 97.31 110 ASP A CA 1
ATOM 924 C C . ASP A 1 110 ? 8.659 3.961 -1.335 1.00 97.31 110 ASP A C 1
ATOM 926 O O . ASP A 1 110 ? 7.813 4.023 -0.444 1.00 97.31 110 ASP A O 1
ATOM 930 N N . GLN A 1 111 ? 8.398 4.332 -2.595 1.00 96.75 111 GLN A N 1
ATOM 931 C CA . GLN A 1 111 ? 7.092 4.820 -3.035 1.00 96.75 111 GLN A CA 1
ATOM 932 C C . GLN A 1 111 ? 5.982 3.789 -2.767 1.00 96.75 111 GLN A C 1
ATOM 934 O O . GLN A 1 111 ? 5.035 4.109 -2.055 1.00 96.75 111 GLN A O 1
ATOM 939 N N . PHE A 1 112 ? 6.144 2.542 -3.233 1.00 97.38 112 PHE A N 1
ATOM 940 C CA . PHE A 1 112 ? 5.195 1.444 -2.990 1.00 97.38 112 PHE A CA 1
ATOM 941 C C . PHE A 1 112 ? 4.888 1.241 -1.505 1.00 97.38 112 PHE A C 1
ATOM 943 O O . PHE A 1 112 ? 3.730 1.049 -1.135 1.00 97.38 112 PHE A O 1
ATOM 950 N N . TYR A 1 113 ? 5.915 1.282 -0.652 1.00 98.44 113 TYR A N 1
ATOM 951 C CA . TYR A 1 113 ? 5.739 1.087 0.784 1.00 98.44 113 TYR A CA 1
ATOM 952 C C . TYR A 1 113 ? 4.994 2.251 1.431 1.00 98.44 113 TYR A C 1
ATOM 954 O O . TYR A 1 113 ? 4.104 2.022 2.241 1.00 98.44 113 TYR A O 1
ATOM 962 N N . VAL A 1 114 ? 5.306 3.495 1.069 1.00 98.44 114 VAL A N 1
ATOM 963 C CA . VAL A 1 114 ? 4.559 4.653 1.578 1.00 98.44 114 VAL A CA 1
ATOM 964 C C . VAL A 1 114 ? 3.096 4.596 1.132 1.00 98.44 114 VAL A C 1
ATOM 966 O O . VAL A 1 114 ? 2.206 4.762 1.963 1.00 98.44 114 VAL A O 1
ATOM 969 N N . THR A 1 115 ? 2.829 4.297 -0.141 1.00 97.00 115 THR A N 1
ATOM 970 C CA . THR A 1 115 ? 1.460 4.173 -0.658 1.00 97.00 115 THR A CA 1
ATOM 971 C C . THR A 1 115 ? 0.693 3.046 0.033 1.00 97.00 115 THR A C 1
ATOM 973 O O . THR A 1 115 ? -0.424 3.263 0.498 1.00 97.00 115 THR A O 1
ATOM 976 N N . GLY A 1 116 ? 1.291 1.858 0.161 1.00 97.06 116 GLY A N 1
ATOM 977 C CA . GLY A 1 116 ? 0.661 0.717 0.825 1.00 97.06 116 GLY A CA 1
ATOM 978 C C . GLY A 1 116 ? 0.449 0.929 2.327 1.00 97.06 116 GLY A C 1
ATOM 979 O O . GLY A 1 116 ? -0.566 0.498 2.858 1.00 97.06 116 GLY A O 1
ATOM 980 N N . LEU A 1 117 ? 1.325 1.658 3.022 1.00 98.00 117 LEU A N 1
ATOM 981 C CA . LEU A 1 117 ? 1.115 2.014 4.434 1.00 98.00 117 LEU A CA 1
ATOM 982 C C . LEU A 1 117 ? -0.040 3.007 4.635 1.00 98.00 117 LEU A C 1
ATOM 984 O O . LEU A 1 117 ? -0.650 3.023 5.703 1.00 98.00 117 LEU A O 1
ATOM 988 N N . LEU A 1 118 ? -0.339 3.830 3.627 1.00 96.56 118 LEU A N 1
ATOM 989 C CA . LEU A 1 118 ? -1.374 4.862 3.697 1.00 96.56 118 LEU A CA 1
ATOM 990 C C . LEU A 1 118 ? -2.711 4.453 3.064 1.00 96.56 118 LEU A C 1
ATOM 992 O O . LEU A 1 118 ? -3.694 5.153 3.290 1.00 96.56 118 LEU A O 1
ATOM 996 N N . HIS A 1 119 ? -2.775 3.351 2.306 1.00 92.69 119 HIS A N 1
ATOM 997 C CA . HIS A 1 119 ? -3.944 3.016 1.474 1.00 92.69 119 HIS A CA 1
ATOM 998 C C . HIS A 1 119 ? -5.275 2.986 2.248 1.00 92.69 119 HIS A C 1
ATOM 1000 O O . HIS A 1 119 ? -6.282 3.461 1.740 1.00 92.69 119 HIS A O 1
ATOM 1006 N N . ASP A 1 120 ? -5.253 2.506 3.494 1.00 89.94 120 ASP A N 1
ATOM 1007 C CA . ASP A 1 120 ? -6.428 2.372 4.364 1.00 89.94 120 ASP A CA 1
ATOM 1008 C C . ASP A 1 120 ? -6.387 3.323 5.585 1.00 89.94 120 ASP A C 1
ATOM 1010 O O . ASP A 1 120 ? -7.155 3.168 6.538 1.00 89.94 120 ASP A O 1
ATOM 1014 N N . ILE A 1 121 ? -5.520 4.349 5.581 1.00 92.06 121 ILE A N 1
ATOM 1015 C CA . ILE A 1 121 ? -5.284 5.215 6.758 1.00 92.06 121 ILE A CA 1
ATOM 1016 C C . ILE A 1 121 ? -6.532 5.989 7.213 1.00 92.06 121 ILE A C 1
ATOM 1018 O O . ILE A 1 121 ? -6.674 6.327 8.387 1.00 92.06 121 ILE A O 1
ATOM 1022 N N . GLY A 1 122 ? -7.474 6.237 6.300 1.00 89.44 122 GLY A N 1
ATOM 1023 C CA . GLY A 1 122 ? -8.727 6.930 6.596 1.00 89.44 122 GLY A CA 1
ATOM 1024 C C . GLY A 1 122 ? -9.761 6.102 7.364 1.00 89.44 122 GLY A C 1
ATOM 1025 O O . GLY A 1 122 ? -10.793 6.647 7.756 1.00 89.44 122 GLY A O 1
ATOM 1026 N N . ARG A 1 123 ? -9.511 4.808 7.624 1.00 86.38 123 ARG A N 1
ATOM 1027 C CA . ARG A 1 123 ? -10.431 3.954 8.399 1.00 86.38 123 ARG A CA 1
ATOM 1028 C C . ARG A 1 123 ? -10.700 4.477 9.806 1.00 86.38 123 ARG A C 1
ATOM 1030 O O . ARG A 1 123 ? -11.821 4.341 10.280 1.00 86.38 123 ARG A O 1
ATOM 1037 N N . VAL A 1 124 ? -9.723 5.127 10.443 1.00 84.88 124 VAL A N 1
ATOM 1038 C CA . VAL A 1 124 ? -9.918 5.738 11.772 1.00 84.88 124 VAL A CA 1
ATOM 1039 C C . VAL A 1 124 ? -11.066 6.747 11.743 1.00 84.88 124 VAL A C 1
ATOM 1041 O O . VAL A 1 124 ? -11.984 6.661 12.551 1.00 84.88 124 VAL A O 1
ATOM 1044 N N . ALA A 1 125 ? -11.072 7.656 10.765 1.00 84.25 125 ALA A N 1
ATOM 1045 C CA . ALA A 1 125 ? -12.134 8.651 10.630 1.00 84.25 125 ALA A CA 1
ATOM 1046 C C . ALA A 1 125 ? -13.487 8.007 10.295 1.00 84.25 125 ALA A C 1
ATOM 1048 O O . ALA A 1 125 ? -14.516 8.425 10.819 1.00 84.25 125 ALA A O 1
ATOM 1049 N N . GLN A 1 126 ? -13.493 6.938 9.493 1.00 83.62 126 GLN A N 1
ATOM 1050 C CA . GLN A 1 126 ? -14.714 6.176 9.231 1.00 83.62 126 GLN A CA 1
ATOM 1051 C C . GLN A 1 126 ? -15.323 5.601 10.515 1.00 83.62 126 GLN A C 1
ATOM 1053 O O . GLN A 1 126 ? -16.543 5.638 10.675 1.00 83.62 126 GLN A O 1
ATOM 1058 N N . TYR A 1 127 ? -14.492 5.092 11.424 1.00 81.06 127 TYR A N 1
ATOM 1059 C CA . TYR A 1 127 ? -14.950 4.556 12.703 1.00 81.06 127 TYR A CA 1
ATOM 1060 C C . TYR A 1 127 ? -15.382 5.654 13.690 1.00 81.06 127 TYR A C 1
ATOM 1062 O O . TYR A 1 127 ? -16.326 5.443 14.446 1.00 81.06 127 TYR A O 1
ATOM 1070 N N . GLU A 1 128 ? -14.731 6.821 13.686 1.00 83.75 128 GLU A N 1
ATOM 1071 C CA . GLU A 1 128 ? -14.982 7.881 14.677 1.00 83.75 128 GLU A CA 1
ATOM 1072 C C . GLU A 1 128 ? -16.085 8.867 14.287 1.00 83.75 128 GLU A C 1
ATOM 1074 O O . GLU A 1 128 ? -16.861 9.290 15.144 1.00 83.75 128 GLU A O 1
ATOM 1079 N N . THR A 1 129 ? -16.156 9.261 13.016 1.00 81.56 129 THR A N 1
ATOM 1080 C CA . THR A 1 129 ? -17.032 10.352 12.555 1.00 81.56 129 THR A CA 1
ATOM 1081 C C . THR A 1 129 ? -18.029 9.913 11.487 1.00 81.56 129 THR A C 1
ATOM 1083 O O . THR A 1 129 ? -18.920 10.682 11.131 1.00 81.56 129 THR A O 1
ATOM 1086 N N . GLY A 1 130 ? -17.892 8.690 10.962 1.00 81.19 130 GLY A N 1
ATOM 1087 C CA . GLY A 1 130 ? -18.658 8.215 9.810 1.00 81.19 130 GLY A CA 1
ATOM 1088 C C . GLY A 1 130 ? -18.227 8.847 8.481 1.00 81.19 130 GLY A C 1
ATOM 1089 O O . GLY A 1 130 ? -18.875 8.606 7.461 1.00 81.19 130 GLY A O 1
ATOM 1090 N N . GLU A 1 131 ? -17.147 9.641 8.469 1.00 83.12 131 GLU A N 1
ATOM 1091 C CA . GLU A 1 131 ? -16.556 10.190 7.245 1.00 83.12 131 GLU A CA 1
ATOM 1092 C C . GLU A 1 131 ? -16.127 9.047 6.313 1.00 83.12 131 GLU A C 1
ATOM 1094 O O . GLU A 1 131 ? -15.629 8.004 6.747 1.00 83.12 131 GLU A O 1
ATOM 1099 N N . HIS A 1 132 ? 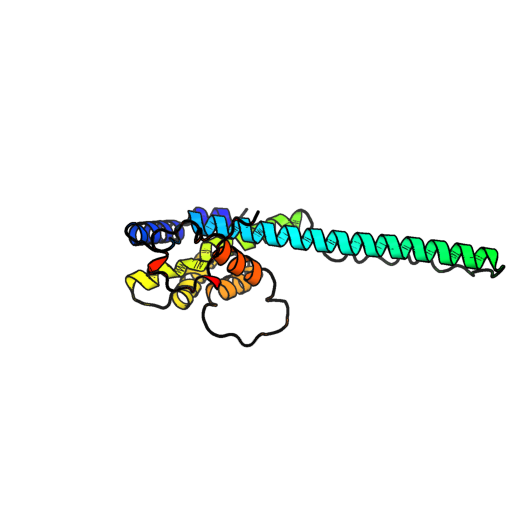-16.324 9.215 5.004 1.00 82.12 132 HIS A N 1
ATOM 1100 C CA . HIS A 1 132 ? -15.882 8.201 4.052 1.00 82.12 132 HIS A CA 1
ATOM 1101 C C . HIS A 1 132 ? -14.350 8.091 4.082 1.00 82.12 132 HIS A C 1
ATOM 1103 O O . HIS A 1 132 ? -13.647 9.090 3.917 1.00 82.12 132 HIS A O 1
ATOM 1109 N N . HIS A 1 133 ? -13.835 6.876 4.296 1.00 80.75 133 HIS A N 1
ATOM 1110 C CA . HIS A 1 133 ? -12.409 6.628 4.532 1.00 80.75 133 HIS A CA 1
ATOM 1111 C C . HIS A 1 133 ? -11.503 7.125 3.398 1.00 80.75 133 HIS A C 1
ATOM 1113 O O . HIS A 1 133 ? -10.364 7.477 3.675 1.00 80.75 133 HIS A O 1
ATOM 1119 N N . SER A 1 134 ? -11.968 7.224 2.150 1.00 81.25 134 SER A N 1
ATOM 1120 C CA . SER A 1 134 ? -11.147 7.786 1.068 1.00 81.25 134 SER A CA 1
ATOM 1121 C C . SER A 1 134 ? -10.956 9.293 1.190 1.00 81.25 134 SER A C 1
ATOM 1123 O O . SER A 1 134 ? -9.854 9.787 0.972 1.00 81.25 134 SER A O 1
ATOM 1125 N N . VAL A 1 135 ? -11.998 10.033 1.584 1.00 84.25 135 VAL A N 1
ATOM 1126 C CA . VAL A 1 135 ? -11.913 11.493 1.765 1.00 84.25 135 VAL A CA 1
ATOM 1127 C C . VAL A 1 135 ? -11.023 11.816 2.962 1.00 84.25 135 VAL A C 1
ATOM 1129 O O . VAL A 1 135 ? -10.067 12.587 2.846 1.00 84.25 135 VAL A O 1
ATOM 1132 N N . ALA A 1 136 ? -11.280 11.151 4.091 1.00 89.19 136 ALA A N 1
ATOM 1133 C CA . ALA A 1 136 ? -10.446 11.281 5.277 1.00 89.19 136 ALA A CA 1
ATOM 1134 C C . ALA A 1 136 ? -9.004 10.826 5.014 1.00 89.19 136 ALA A C 1
ATOM 1136 O O . ALA A 1 136 ? -8.055 11.477 5.447 1.00 89.19 136 ALA A O 1
ATOM 1137 N N . GLY A 1 137 ? -8.846 9.722 4.281 1.00 92.44 137 GLY A N 1
ATOM 1138 C CA . GLY A 1 137 ? -7.563 9.124 3.937 1.00 92.44 137 GLY A CA 1
ATOM 1139 C C . GLY A 1 137 ? -6.678 10.076 3.149 1.00 92.44 137 GLY A C 1
ATOM 1140 O O . GLY A 1 137 ? -5.531 10.264 3.535 1.00 92.44 137 GLY A O 1
ATOM 1141 N N . VAL A 1 138 ? -7.209 10.742 2.116 1.00 93.75 138 VAL A N 1
ATOM 1142 C CA . VAL A 1 138 ? -6.456 11.735 1.328 1.00 93.75 138 VAL A CA 1
ATOM 1143 C C . VAL A 1 138 ? -5.982 12.885 2.207 1.00 93.75 138 VAL A C 1
ATOM 1145 O O . VAL A 1 138 ? -4.799 13.209 2.189 1.00 93.75 138 VAL A O 1
ATOM 1148 N N . ARG A 1 139 ? -6.871 13.458 3.027 1.00 94.12 139 ARG A N 1
ATOM 1149 C CA . ARG A 1 139 ? -6.532 14.571 3.928 1.00 94.12 139 ARG A CA 1
ATOM 1150 C C . ARG A 1 139 ? -5.440 14.191 4.932 1.00 94.12 139 ARG A C 1
ATOM 1152 O O . ARG A 1 139 ? -4.506 14.958 5.155 1.00 94.12 139 ARG A O 1
ATOM 1159 N N . ILE A 1 140 ? -5.560 13.015 5.550 1.00 95.12 140 ILE A N 1
ATOM 1160 C CA . ILE A 1 140 ? -4.576 12.506 6.515 1.00 95.12 140 ILE A CA 1
ATOM 1161 C C . ILE A 1 140 ? -3.249 12.204 5.809 1.00 95.12 140 ILE A C 1
ATOM 1163 O O . ILE A 1 140 ? -2.191 12.611 6.285 1.00 95.12 140 ILE A O 1
ATOM 1167 N N . ALA A 1 141 ? -3.296 11.524 4.662 1.00 97.06 141 ALA A N 1
ATOM 1168 C CA . ALA A 1 141 ? -2.116 11.193 3.878 1.00 97.06 141 ALA A CA 1
ATOM 1169 C C . ALA A 1 141 ? -1.381 12.457 3.418 1.00 97.06 141 ALA A C 1
ATOM 1171 O O . ALA A 1 141 ? -0.175 12.540 3.595 1.00 97.06 141 ALA A O 1
ATOM 1172 N N . GLU A 1 142 ? -2.079 13.466 2.897 1.00 97.38 142 GLU A N 1
ATOM 1173 C CA . GLU A 1 142 ? -1.467 14.715 2.427 1.00 97.38 142 GLU A CA 1
ATOM 1174 C C . GLU A 1 142 ? -0.682 15.414 3.541 1.00 97.38 142 GLU A C 1
ATOM 1176 O O . GLU A 1 142 ? 0.471 15.809 3.335 1.00 97.38 142 GLU A O 1
ATOM 1181 N N . LYS A 1 143 ? -1.261 15.480 4.746 1.00 98.00 143 LYS A N 1
ATOM 1182 C CA . LYS A 1 143 ? -0.585 16.011 5.932 1.00 98.00 143 LYS A CA 1
ATOM 1183 C C . LYS A 1 143 ? 0.691 15.227 6.251 1.00 98.00 143 LYS A C 1
ATOM 1185 O O . LYS A 1 143 ? 1.773 15.811 6.280 1.00 98.00 143 LYS A O 1
ATOM 1190 N N . LEU A 1 144 ? 0.578 13.908 6.427 1.00 98.38 144 LEU A N 1
ATOM 1191 C CA . LEU A 1 144 ? 1.709 13.043 6.786 1.00 98.38 144 LEU A CA 1
ATOM 1192 C C . LEU A 1 144 ? 2.827 13.096 5.735 1.00 98.38 144 LEU A C 1
ATOM 1194 O O . LEU A 1 144 ? 4.005 13.179 6.075 1.00 98.38 144 LEU A O 1
ATOM 1198 N N . LEU A 1 145 ? 2.464 13.062 4.450 1.00 98.56 145 LEU A N 1
ATOM 1199 C CA . LEU A 1 145 ? 3.404 13.122 3.333 1.00 98.56 145 LEU A CA 1
ATOM 1200 C C . LEU A 1 145 ? 4.139 14.467 3.291 1.00 98.56 145 LEU A C 1
ATOM 1202 O O . LEU A 1 145 ? 5.340 14.499 3.023 1.00 98.56 145 LEU A O 1
ATOM 1206 N N . THR A 1 146 ? 3.448 15.567 3.594 1.00 98.31 146 THR A N 1
ATOM 1207 C CA . THR A 1 146 ? 4.065 16.896 3.697 1.00 98.31 146 THR A CA 1
ATOM 1208 C C . THR A 1 146 ? 5.076 16.945 4.843 1.00 98.31 146 THR A C 1
ATOM 1210 O O . THR A 1 146 ? 6.208 17.383 4.648 1.00 98.31 146 THR A O 1
ATOM 1213 N N . GLU A 1 147 ? 4.710 16.433 6.020 1.00 98.38 147 GLU A N 1
ATOM 1214 C CA . GLU A 1 147 ? 5.551 16.454 7.226 1.00 98.38 147 GLU A CA 1
ATOM 1215 C C . GLU A 1 147 ? 6.821 15.593 7.098 1.00 98.38 147 GLU A C 1
ATOM 1217 O O . GLU A 1 147 ? 7.868 15.947 7.641 1.00 98.38 147 GLU A O 1
ATOM 1222 N N . ILE A 1 148 ? 6.780 14.496 6.331 1.00 98.38 148 ILE A N 1
ATOM 1223 C CA . ILE A 1 148 ? 7.974 13.675 6.047 1.00 98.38 148 ILE A CA 1
ATOM 1224 C C . ILE A 1 148 ? 8.810 14.185 4.858 1.00 98.38 148 ILE A C 1
ATOM 1226 O O . ILE A 1 148 ? 9.816 13.548 4.509 1.00 98.38 148 ILE A O 1
ATOM 1230 N N . GLU A 1 149 ? 8.429 15.323 4.266 1.00 98.19 149 GLU A N 1
ATOM 1231 C CA . GLU A 1 149 ? 9.038 15.935 3.075 1.00 98.19 149 GLU A CA 1
ATOM 1232 C C . GLU A 1 149 ? 9.014 14.996 1.858 1.00 98.19 149 GLU A C 1
ATOM 1234 O O . GLU A 1 149 ? 10.019 14.804 1.166 1.00 98.19 149 GLU A O 1
ATOM 1239 N N . TYR A 1 150 ? 7.875 14.339 1.637 1.00 98.19 150 TYR A N 1
ATOM 1240 C CA . TYR A 1 150 ? 7.703 13.387 0.547 1.00 98.19 150 TYR A CA 1
ATOM 1241 C C . TYR A 1 150 ? 7.764 14.084 -0.826 1.00 98.19 150 TYR A C 1
ATOM 1243 O O . TYR A 1 150 ? 7.195 15.169 -0.975 1.00 98.19 150 TYR A O 1
ATOM 1251 N N . PRO A 1 151 ? 8.418 13.494 -1.849 1.00 97.12 151 PRO A N 1
ATOM 1252 C CA . PRO A 1 151 ? 8.546 14.125 -3.159 1.00 97.12 151 PRO A CA 1
ATOM 1253 C C . PRO A 1 151 ? 7.178 14.432 -3.775 1.00 97.12 151 PRO A C 1
ATOM 1255 O O . PRO A 1 151 ? 6.304 13.566 -3.826 1.00 97.12 151 PRO A O 1
ATOM 1258 N N . SER A 1 152 ? 6.997 15.653 -4.282 1.00 93.69 152 SER A N 1
ATOM 1259 C CA . SER A 1 152 ? 5.711 16.121 -4.822 1.00 93.69 152 SER A CA 1
ATOM 1260 C C . SER A 1 152 ? 5.226 15.305 -6.026 1.00 93.69 152 SER A C 1
ATOM 1262 O O . SER A 1 152 ? 4.022 15.109 -6.198 1.00 93.69 152 SER A O 1
ATOM 1264 N N . GLU A 1 153 ? 6.151 14.781 -6.836 1.00 89.69 153 GLU A N 1
ATOM 1265 C CA . GLU A 1 153 ? 5.837 13.860 -7.933 1.00 89.69 153 GLU A CA 1
ATOM 1266 C C . GLU A 1 153 ? 5.184 12.562 -7.443 1.00 89.69 153 GLU A C 1
ATOM 1268 O O . GLU A 1 153 ? 4.180 12.137 -8.015 1.00 89.69 153 GLU A O 1
ATOM 1273 N N . TRP A 1 154 ? 5.696 11.977 -6.356 1.00 94.75 154 TRP A N 1
ATOM 1274 C CA . TRP A 1 154 ? 5.180 10.734 -5.780 1.00 94.75 154 TRP A CA 1
ATOM 1275 C C . TRP A 1 154 ? 3.920 10.980 -4.963 1.00 94.75 154 TRP A C 1
ATOM 1277 O O . TRP A 1 154 ? 3.026 10.138 -4.940 1.00 94.75 154 TRP A O 1
ATOM 1287 N N . MET A 1 155 ? 3.839 12.137 -4.297 1.00 95.56 155 MET A N 1
ATOM 1288 C CA . MET A 1 155 ? 2.696 12.532 -3.479 1.00 95.56 155 MET A CA 1
ATOM 1289 C C . MET A 1 155 ? 1.402 12.482 -4.287 1.00 95.56 155 MET A C 1
ATOM 1291 O O . MET A 1 155 ? 0.432 11.891 -3.830 1.00 95.56 155 MET A O 1
ATOM 1295 N N . ARG A 1 156 ? 1.402 13.030 -5.508 1.00 92.12 156 ARG A N 1
ATOM 1296 C CA . ARG A 1 156 ? 0.220 13.040 -6.380 1.00 92.12 156 ARG A CA 1
ATOM 1297 C C . ARG A 1 156 ? -0.294 11.629 -6.677 1.00 92.12 156 ARG A C 1
ATOM 1299 O O . ARG A 1 156 ? -1.483 11.376 -6.519 1.00 92.12 156 ARG A O 1
ATOM 1306 N N . GLU A 1 157 ? 0.600 10.721 -7.074 1.00 91.19 157 GLU A N 1
ATOM 1307 C CA . GLU A 1 157 ? 0.257 9.321 -7.372 1.00 91.19 157 GLU A CA 1
ATOM 1308 C C . GLU A 1 157 ? -0.239 8.598 -6.107 1.00 91.19 157 GLU A C 1
ATOM 1310 O O . GLU A 1 157 ? -1.275 7.936 -6.135 1.00 91.19 157 GLU A O 1
ATOM 1315 N N . THR A 1 158 ? 0.433 8.792 -4.968 1.00 94.38 158 THR A N 1
ATOM 1316 C CA . THR A 1 158 ? 0.028 8.202 -3.684 1.00 94.38 158 THR A CA 1
ATOM 1317 C C . THR A 1 158 ? -1.346 8.693 -3.231 1.00 94.38 158 THR A C 1
ATOM 1319 O O . THR A 1 158 ? -2.191 7.874 -2.878 1.00 94.38 158 THR A O 1
ATOM 1322 N N . LEU A 1 159 ? -1.605 10.003 -3.262 1.00 93.31 159 LEU A N 1
ATOM 1323 C CA . LEU A 1 159 ? -2.899 10.570 -2.868 1.00 93.31 159 LEU A CA 1
ATOM 1324 C C . LEU A 1 159 ? -4.026 10.100 -3.785 1.00 93.31 159 LEU A C 1
ATOM 1326 O O . LEU A 1 159 ? -5.122 9.815 -3.309 1.00 93.31 159 LEU A O 1
ATOM 1330 N N . GLN A 1 160 ? -3.750 9.958 -5.081 1.00 89.25 160 GLN A N 1
ATOM 1331 C CA . GLN A 1 160 ? -4.705 9.379 -6.014 1.00 89.25 160 GLN A CA 1
ATOM 1332 C C . GLN A 1 160 ? -5.057 7.938 -5.629 1.00 89.25 160 GLN A C 1
ATOM 1334 O O . GLN A 1 160 ? -6.236 7.606 -5.583 1.00 89.25 160 GLN A O 1
ATOM 1339 N N . ILE A 1 161 ? -4.072 7.096 -5.303 1.00 91.12 161 ILE A N 1
ATOM 1340 C CA . ILE A 1 161 ? -4.319 5.701 -4.905 1.00 91.12 161 ILE A CA 1
ATOM 1341 C C . ILE A 1 161 ? -5.108 5.627 -3.589 1.00 91.12 161 ILE A C 1
ATOM 1343 O O . ILE A 1 161 ? -6.056 4.853 -3.498 1.00 91.12 161 ILE A O 1
ATOM 1347 N N . VAL A 1 162 ? -4.775 6.462 -2.600 1.00 90.88 162 VAL A N 1
ATOM 1348 C CA . VAL A 1 162 ? -5.494 6.538 -1.311 1.00 90.88 162 VAL A CA 1
ATOM 1349 C C . VAL A 1 162 ? -6.939 7.040 -1.491 1.00 90.88 162 VAL A C 1
ATOM 1351 O O . VAL A 1 162 ? -7.855 6.601 -0.795 1.00 90.88 162 VAL A O 1
ATOM 1354 N N . GLY A 1 163 ? -7.169 7.962 -2.429 1.00 85.38 163 GLY A N 1
ATOM 1355 C 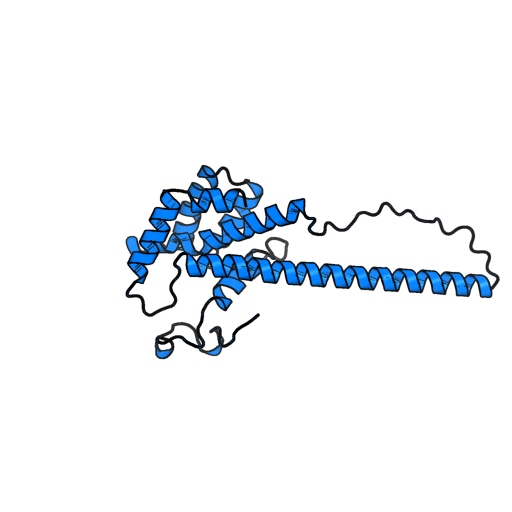CA . GLY A 1 163 ? -8.475 8.589 -2.649 1.00 85.38 163 GLY A CA 1
ATOM 1356 C C . GLY A 1 163 ? -9.472 7.778 -3.477 1.00 85.38 163 GLY A C 1
ATOM 1357 O O . GLY A 1 163 ? -10.663 8.091 -3.474 1.00 85.38 163 GLY A O 1
ATOM 1358 N N . VAL A 1 164 ? -9.037 6.742 -4.196 1.00 68.56 164 VAL A N 1
ATOM 1359 C CA . VAL A 1 164 ? -9.902 6.027 -5.147 1.00 68.56 164 VAL A CA 1
ATOM 1360 C C . VAL A 1 164 ? -10.573 4.827 -4.477 1.00 68.56 164 VAL A C 1
ATOM 1362 O O . VAL A 1 164 ? -10.085 3.704 -4.545 1.00 68.56 164 VAL A O 1
ATOM 1365 N N . HIS A 1 165 ? -11.767 5.051 -3.914 1.00 55.53 165 HIS A N 1
ATOM 1366 C CA . HIS A 1 165 ? -12.758 3.979 -3.712 1.00 55.53 165 HIS A CA 1
ATOM 1367 C C . HIS A 1 165 ? -14.114 4.184 -4.404 1.00 55.53 165 HIS A C 1
ATOM 1369 O O . HIS A 1 165 ? -14.941 3.279 -4.323 1.00 55.53 165 HIS A O 1
ATOM 1375 N N . HIS A 1 166 ? -14.362 5.262 -5.160 1.00 38.31 166 HIS A N 1
ATOM 1376 C CA . HIS A 1 166 ? -15.616 5.382 -5.922 1.00 38.31 166 HIS A CA 1
ATOM 1377 C C . HIS A 1 166 ? -15.456 6.056 -7.287 1.00 38.31 166 HIS A C 1
ATOM 1379 O O . HIS A 1 166 ? -15.013 7.194 -7.363 1.00 38.31 166 HIS A O 1
ATOM 1385 N N . GLY A 1 167 ? -15.904 5.342 -8.330 1.00 42.00 167 GLY A N 1
ATOM 1386 C CA . GLY A 1 167 ? -16.219 5.869 -9.661 1.00 42.00 167 GLY A CA 1
ATOM 1387 C C . GLY A 1 1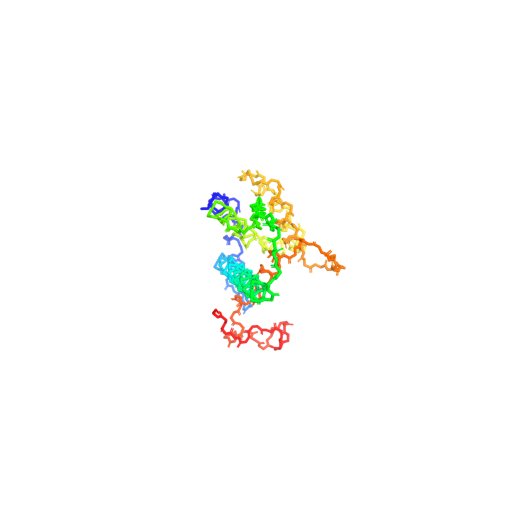67 ? -15.007 6.254 -10.506 1.00 42.00 167 GLY A C 1
ATOM 1388 O O . GLY A 1 167 ? -14.419 7.310 -10.305 1.00 42.00 167 GLY A O 1
ATOM 1389 N N . ARG A 1 168 ? -14.667 5.439 -11.508 1.00 47.69 168 ARG A N 1
ATOM 1390 C CA . ARG A 1 168 ? -13.780 5.874 -12.591 1.00 47.69 168 ARG A CA 1
ATOM 1391 C C . ARG A 1 168 ? -14.378 5.553 -13.949 1.00 47.69 168 ARG A C 1
ATOM 1393 O O . ARG A 1 168 ? -14.802 4.425 -14.184 1.00 47.69 168 ARG A O 1
ATOM 1400 N N . GLU A 1 169 ? -14.338 6.555 -14.818 1.00 39.31 169 GLU A N 1
ATOM 1401 C CA . GLU A 1 169 ? -14.101 6.347 -16.241 1.00 39.31 169 GLU A CA 1
ATOM 1402 C C . GLU A 1 169 ? -12.630 5.940 -16.406 1.00 39.31 169 GLU A C 1
ATOM 1404 O O . GLU A 1 169 ? -11.734 6.524 -15.790 1.00 39.31 169 GLU A O 1
ATOM 1409 N N . GLU A 1 170 ? -12.394 4.878 -17.171 1.00 41.25 170 GLU A N 1
ATOM 1410 C CA . GLU A 1 170 ? -11.065 4.361 -17.487 1.00 41.25 170 GLU A CA 1
ATOM 1411 C C . GLU A 1 170 ? -10.306 5.395 -18.327 1.00 41.25 170 GLU A C 1
ATOM 1413 O O . GLU A 1 170 ? -10.528 5.521 -19.528 1.00 41.25 170 GLU A O 1
ATOM 1418 N N . THR A 1 171 ? -9.408 6.165 -17.712 1.00 43.78 171 THR A N 1
ATOM 1419 C CA . THR A 1 171 ? -8.441 6.952 -18.480 1.00 43.78 171 THR A CA 1
ATOM 1420 C C . THR A 1 171 ? -7.262 6.054 -18.827 1.00 43.78 171 THR A C 1
ATOM 1422 O O . THR A 1 171 ? -6.437 5.725 -17.973 1.00 43.78 171 THR A O 1
ATOM 1425 N N . ASP A 1 172 ? -7.232 5.639 -20.087 1.00 46.06 172 ASP A N 1
ATOM 1426 C CA . ASP A 1 172 ? -6.171 4.883 -20.739 1.00 46.06 172 ASP A CA 1
ATOM 1427 C C . ASP A 1 172 ? -4.884 5.734 -20.776 1.00 46.06 172 ASP A C 1
ATOM 1429 O O . ASP A 1 172 ? -4.756 6.659 -21.578 1.00 46.06 172 ASP A O 1
ATOM 1433 N N . GLY A 1 173 ? -3.957 5.513 -19.838 1.00 46.09 173 GLY A N 1
ATOM 1434 C CA . GLY A 1 173 ? -2.658 6.196 -19.839 1.00 46.09 173 GLY A CA 1
ATOM 1435 C C . GLY A 1 173 ? -1.985 6.295 -18.472 1.00 46.09 173 GLY A C 1
ATOM 1436 O O . GLY A 1 173 ? -2.498 6.956 -17.580 1.00 46.09 173 GLY A O 1
ATOM 1437 N N . GLU A 1 174 ? -0.828 5.638 -18.346 1.00 44.84 174 GLU A N 1
ATOM 1438 C CA . GLU A 1 174 ? 0.261 5.702 -17.344 1.00 44.84 174 GLU A CA 1
ATOM 1439 C C . GLU A 1 174 ? 0.007 5.859 -15.820 1.00 44.84 174 GLU A C 1
ATOM 1441 O O . GLU A 1 174 ? 0.821 5.353 -15.046 1.00 44.84 174 GLU A O 1
ATOM 1446 N N . LEU A 1 175 ? -1.139 6.361 -15.351 1.00 53.53 175 LEU A N 1
ATOM 1447 C CA . LEU A 1 175 ? -1.672 6.282 -13.975 1.00 53.53 175 LEU A CA 1
ATOM 1448 C C . LEU A 1 175 ? -2.114 4.846 -13.608 1.00 53.53 175 LEU A C 1
ATOM 1450 O O . LEU A 1 175 ? -3.206 4.583 -13.116 1.00 53.53 175 LEU A O 1
ATOM 1454 N N . SER A 1 176 ? -1.238 3.890 -13.909 1.00 67.75 176 SER A N 1
ATOM 1455 C CA . SER A 1 176 ? -1.628 2.694 -14.662 1.00 67.75 176 SER A CA 1
ATOM 1456 C C . SER A 1 176 ? -0.980 1.385 -14.208 1.00 67.75 176 SER A C 1
ATOM 1458 O O . SER A 1 176 ? -1.325 0.331 -14.731 1.00 67.75 176 SER A O 1
ATOM 1460 N N . ARG A 1 177 ? -0.044 1.391 -13.250 1.00 85.81 177 ARG A N 1
ATOM 1461 C CA . ARG A 1 177 ? 0.631 0.154 -12.794 1.00 85.81 177 ARG A CA 1
ATOM 1462 C C . ARG A 1 177 ? 0.687 0.025 -11.278 1.00 85.81 177 ARG A C 1
ATOM 1464 O O . ARG A 1 177 ? 0.270 -1.002 -10.754 1.00 85.81 177 ARG A O 1
ATOM 1471 N N . MET A 1 178 ? 1.142 1.050 -10.552 1.00 91.19 178 MET A N 1
ATOM 1472 C CA . MET A 1 178 ? 1.239 0.981 -9.085 1.00 91.19 178 MET A CA 1
ATOM 1473 C C . MET A 1 178 ? -0.125 0.760 -8.427 1.00 91.19 178 MET A C 1
ATOM 1475 O O . MET A 1 178 ? -0.258 -0.130 -7.591 1.00 91.19 178 MET A O 1
ATOM 1479 N N . GLU A 1 179 ? -1.142 1.521 -8.840 1.00 90.75 179 GLU A N 1
ATOM 1480 C CA . GLU A 1 179 ? -2.510 1.364 -8.336 1.00 90.75 179 GLU A CA 1
ATOM 1481 C C . GLU A 1 179 ? -3.021 -0.068 -8.523 1.00 90.75 179 GLU A C 1
ATOM 1483 O O . GLU A 1 179 ? -3.571 -0.654 -7.590 1.00 90.75 179 GLU A O 1
ATOM 1488 N N . TYR A 1 180 ? -2.799 -0.647 -9.708 1.00 91.06 180 TYR A N 1
ATOM 1489 C CA . TYR A 1 180 ? -3.172 -2.028 -10.002 1.00 91.06 180 TYR A CA 1
ATOM 1490 C C . TYR A 1 180 ? -2.545 -2.992 -8.992 1.00 91.06 180 TYR A C 1
ATOM 1492 O O . TYR A 1 180 ? -3.258 -3.800 -8.396 1.00 91.06 180 TYR A O 1
ATOM 1500 N N . TYR A 1 181 ? -1.240 -2.876 -8.740 1.00 94.38 181 TYR A N 1
ATOM 1501 C CA . TYR A 1 181 ? -0.551 -3.754 -7.797 1.00 94.38 181 TYR A CA 1
ATOM 1502 C C . TYR A 1 181 ? -0.988 -3.536 -6.350 1.00 94.38 181 TYR A C 1
ATOM 1504 O O . TYR A 1 181 ? -1.167 -4.523 -5.648 1.00 94.38 181 TYR A O 1
ATOM 1512 N N . ILE A 1 182 ? -1.204 -2.293 -5.905 1.00 95.00 182 ILE A N 1
ATOM 1513 C CA . ILE A 1 182 ? -1.685 -2.004 -4.543 1.00 95.00 182 ILE A CA 1
ATOM 1514 C C . ILE A 1 182 ? -3.089 -2.579 -4.337 1.00 95.00 182 ILE A C 1
ATOM 1516 O O . ILE A 1 182 ? -3.315 -3.306 -3.374 1.00 95.00 182 ILE A O 1
ATOM 1520 N N . ARG A 1 183 ? -4.019 -2.337 -5.269 1.00 92.00 183 ARG A N 1
ATOM 1521 C CA . ARG A 1 183 ? -5.390 -2.871 -5.189 1.00 92.00 183 ARG A CA 1
ATOM 1522 C C . ARG A 1 183 ? -5.418 -4.393 -5.252 1.00 92.00 183 ARG A C 1
ATOM 1524 O O . ARG A 1 183 ? -6.159 -5.036 -4.513 1.00 92.00 183 ARG A O 1
ATOM 1531 N N . ARG A 1 184 ? -4.609 -4.976 -6.137 1.00 92.12 184 ARG A N 1
ATOM 1532 C CA . ARG A 1 184 ? -4.472 -6.429 -6.248 1.00 92.12 184 ARG A CA 1
ATOM 1533 C C . ARG A 1 184 ? -3.870 -7.023 -4.977 1.00 92.12 184 ARG A C 1
ATOM 1535 O O . ARG A 1 184 ? -4.332 -8.064 -4.530 1.00 92.12 184 ARG A O 1
ATOM 1542 N N . ALA A 1 185 ? -2.879 -6.364 -4.388 1.00 94.62 185 ALA A N 1
ATOM 1543 C CA . ALA A 1 185 ? -2.250 -6.799 -3.152 1.00 94.62 185 ALA A CA 1
ATOM 1544 C C . ALA A 1 185 ? -3.204 -6.708 -1.951 1.00 94.62 185 ALA A C 1
ATOM 1546 O O . ALA A 1 185 ? -3.285 -7.678 -1.211 1.00 94.62 185 ALA A O 1
ATOM 1547 N N . ASP A 1 186 ? -3.982 -5.626 -1.803 1.00 93.75 186 ASP A N 1
ATOM 1548 C CA . ASP A 1 186 ? -5.031 -5.503 -0.766 1.00 93.75 186 ASP A CA 1
ATOM 1549 C C . ASP A 1 186 ? -6.089 -6.607 -0.859 1.00 93.75 186 ASP A C 1
ATOM 1551 O O . ASP A 1 186 ? -6.625 -7.078 0.145 1.00 93.75 186 ASP A O 1
ATOM 1555 N N . HIS A 1 187 ? -6.403 -7.044 -2.076 1.00 91.56 187 HIS A N 1
ATOM 1556 C CA . HIS A 1 187 ? -7.316 -8.158 -2.281 1.00 91.56 187 HIS A CA 1
ATOM 1557 C C . HIS A 1 187 ? -6.681 -9.502 -1.905 1.00 91.56 187 HIS A C 1
ATOM 1559 O O . HIS A 1 187 ? -7.267 -10.268 -1.139 1.00 91.56 187 HIS A O 1
ATOM 1565 N N . LEU A 1 188 ? -5.481 -9.778 -2.423 1.00 92.38 188 LEU A N 1
ATOM 1566 C CA . LEU A 1 188 ? -4.801 -11.064 -2.264 1.00 92.38 188 LEU A CA 1
ATOM 1567 C C . LEU A 1 188 ? -4.204 -11.279 -0.866 1.00 92.38 188 LEU A C 1
ATOM 1569 O O . LEU A 1 188 ? -4.017 -12.428 -0.473 1.00 92.38 188 LEU A O 1
ATOM 1573 N N . SER A 1 189 ? -3.940 -10.222 -0.096 1.00 92.38 189 SER A N 1
ATOM 1574 C CA . SER A 1 189 ? -3.465 -10.346 1.289 1.00 92.38 189 SER A CA 1
ATOM 1575 C C . SER A 1 189 ? -4.554 -10.838 2.252 1.00 92.38 189 SER A C 1
ATOM 1577 O O . SER A 1 189 ? -4.264 -11.239 3.378 1.00 92.38 189 SER A O 1
ATOM 1579 N N . ARG A 1 190 ? -5.827 -10.852 1.830 1.00 91.12 190 ARG A N 1
ATOM 1580 C CA . ARG A 1 190 ? -6.948 -11.326 2.652 1.00 91.12 190 ARG A CA 1
ATOM 1581 C C . ARG A 1 190 ? -7.009 -12.854 2.631 1.00 91.12 190 ARG A C 1
ATOM 1583 O O . ARG A 1 190 ? -7.228 -13.462 1.586 1.00 91.12 190 ARG A O 1
ATOM 1590 N N . ASN A 1 191 ? -6.930 -13.486 3.800 1.00 89.69 191 ASN A N 1
ATOM 1591 C CA . ASN A 1 191 ? -7.016 -14.946 3.956 1.00 89.69 191 ASN A CA 1
ATOM 1592 C C . ASN A 1 191 ? -8.465 -15.472 3.896 1.00 89.69 191 ASN A C 1
ATOM 1594 O O . ASN A 1 191 ? -8.938 -16.143 4.814 1.00 89.69 191 ASN A O 1
ATOM 1598 N N . CYS A 1 192 ? -9.221 -15.156 2.836 1.00 92.25 192 CYS A N 1
ATOM 1599 C CA . CYS A 1 192 ? -10.649 -15.496 2.788 1.00 92.25 192 CYS A CA 1
ATOM 1600 C C . CYS A 1 192 ? -10.923 -17.011 2.777 1.00 92.25 192 CYS A C 1
ATOM 1602 O O . CYS A 1 192 ? -12.009 -17.418 3.184 1.00 92.25 192 CYS A O 1
ATOM 1604 N N . PHE A 1 193 ? -9.967 -17.838 2.345 1.00 89.62 193 PHE A N 1
ATOM 1605 C CA . PHE A 1 193 ? -10.049 -19.305 2.389 1.00 89.62 193 PHE A CA 1
ATOM 1606 C C . PHE A 1 193 ? -10.036 -19.888 3.816 1.00 89.62 193 PHE A C 1
ATOM 1608 O O . PHE A 1 193 ? -10.387 -21.050 3.998 1.00 89.62 193 PHE A O 1
ATOM 1615 N N . PHE A 1 194 ? -9.651 -19.095 4.821 1.00 90.00 194 PHE A N 1
ATOM 1616 C CA . PHE A 1 194 ? -9.605 -19.485 6.235 1.00 90.00 194 PHE A CA 1
ATOM 1617 C C . PHE A 1 194 ? -10.401 -18.505 7.122 1.00 90.00 194 PHE A C 1
ATOM 1619 O O . PHE A 1 194 ? -10.116 -18.328 8.301 1.00 90.00 194 PHE A O 1
ATOM 1626 N N . CYS A 1 195 ? -11.390 -17.805 6.554 1.00 92.06 195 CYS A N 1
ATOM 1627 C CA . CYS A 1 195 ? -12.143 -16.782 7.279 1.00 92.06 195 CYS A CA 1
ATOM 1628 C C . CYS A 1 195 ? -13.332 -17.379 8.049 1.00 92.06 195 CYS A C 1
ATOM 1630 O O . CYS A 1 195 ? -14.288 -17.872 7.447 1.00 92.06 195 CYS A O 1
ATOM 1632 N N . GLU A 1 196 ? -13.308 -17.253 9.378 1.00 92.25 196 GLU A N 1
ATOM 1633 C CA . GLU A 1 196 ? -14.395 -17.699 10.264 1.00 92.25 196 GLU A CA 1
ATOM 1634 C C . GLU A 1 196 ? -15.700 -16.914 10.043 1.00 92.25 196 GLU A C 1
ATOM 1636 O O . GLU A 1 196 ? -16.785 -17.480 10.111 1.00 92.25 196 GLU A O 1
ATOM 1641 N N . ALA A 1 197 ? -15.615 -15.631 9.677 1.00 93.69 197 ALA A N 1
ATOM 1642 C CA . ALA A 1 197 ? -16.771 -14.791 9.339 1.00 93.69 197 ALA A CA 1
ATOM 1643 C C . ALA A 1 197 ? -17.193 -14.890 7.857 1.00 93.69 197 ALA A C 1
ATOM 1645 O O . ALA A 1 197 ? -17.795 -13.966 7.301 1.00 93.69 197 ALA A O 1
ATOM 1646 N N . SER A 1 198 ? -16.843 -15.982 7.170 1.00 91.50 198 SER A N 1
ATOM 1647 C CA . SER A 1 198 ? -17.119 -16.139 5.737 1.00 91.50 198 SER A CA 1
ATOM 1648 C C . SER A 1 198 ? -18.617 -16.179 5.407 1.00 91.50 198 SER A C 1
ATOM 1650 O O . SER A 1 198 ? -19.008 -15.681 4.346 1.00 91.50 198 SER A O 1
ATOM 1652 N N . ASP A 1 199 ? -19.454 -16.688 6.310 1.00 92.69 199 ASP A N 1
ATOM 1653 C CA . ASP A 1 199 ? -20.906 -16.792 6.114 1.00 92.69 199 ASP A CA 1
ATOM 1654 C C . ASP A 1 199 ? -21.611 -15.427 6.085 1.00 92.69 199 ASP A C 1
ATOM 1656 O O . ASP A 1 199 ? -22.580 -15.243 5.350 1.00 92.69 199 ASP A O 1
ATOM 1660 N N . SER A 1 200 ? -21.103 -14.440 6.829 1.00 94.62 200 SER A N 1
ATOM 1661 C CA . SER A 1 200 ? -21.652 -13.075 6.892 1.00 94.62 200 SER A CA 1
ATOM 1662 C C . SER A 1 200 ? -20.886 -12.069 6.025 1.00 94.62 200 SER A C 1
ATOM 1664 O O . SER A 1 200 ? -21.169 -10.869 6.041 1.00 94.62 200 SER A O 1
ATOM 1666 N N . CYS A 1 201 ? -19.895 -12.530 5.260 1.00 92.56 201 CYS A N 1
ATOM 1667 C CA . CYS A 1 201 ? -19.042 -11.654 4.472 1.00 92.56 201 CYS A CA 1
ATOM 1668 C C . CYS A 1 201 ? -19.814 -10.977 3.328 1.00 92.56 201 CYS A C 1
ATOM 1670 O O . CYS A 1 201 ? -20.517 -11.622 2.551 1.00 92.56 201 CYS A O 1
ATOM 1672 N N . LYS A 1 202 ? -19.596 -9.664 3.177 1.00 91.00 202 LYS A N 1
ATOM 1673 C CA . LYS A 1 202 ? -20.225 -8.830 2.140 1.00 91.00 202 LYS A CA 1
ATOM 1674 C C . LYS A 1 202 ? -19.828 -9.183 0.700 1.00 91.00 202 LYS A C 1
ATOM 1676 O O . LYS A 1 202 ? -20.539 -8.809 -0.224 1.00 91.00 202 LYS A O 1
ATOM 1681 N N . TRP A 1 203 ? -18.672 -9.816 0.497 1.00 90.12 203 TRP A N 1
ATOM 1682 C CA . TRP A 1 203 ? -18.203 -10.212 -0.834 1.00 90.12 203 TRP A CA 1
ATOM 1683 C C . TRP A 1 203 ? -18.808 -11.549 -1.220 1.00 90.12 203 TRP A C 1
ATOM 1685 O O . TRP A 1 203 ? -18.913 -12.442 -0.377 1.00 90.12 203 TRP A O 1
ATOM 1695 N N . LYS A 1 204 ? -19.161 -11.725 -2.491 1.00 91.88 204 LYS A N 1
ATOM 1696 C CA . LYS A 1 204 ? -19.588 -13.028 -3.012 1.00 91.88 204 LYS A CA 1
ATOM 1697 C C . LYS A 1 204 ? -18.420 -14.007 -2.987 1.00 91.88 204 LYS A C 1
ATOM 1699 O O . LYS A 1 204 ? -17.263 -13.594 -2.970 1.00 91.88 204 LYS A O 1
ATOM 1704 N N . LYS A 1 205 ? -18.697 -15.312 -2.969 1.00 89.69 205 LYS A N 1
ATOM 1705 C CA . LYS A 1 205 ? -17.648 -16.338 -2.836 1.00 89.69 205 LYS A CA 1
ATOM 1706 C C . LYS A 1 205 ? -16.608 -16.249 -3.960 1.00 89.69 205 LYS A C 1
ATOM 1708 O O . LYS A 1 205 ? -15.427 -16.457 -3.709 1.00 89.69 205 LYS A O 1
ATOM 1713 N N . GLU A 1 206 ? -17.045 -15.877 -5.156 1.00 90.19 206 GLU A N 1
ATOM 1714 C CA . GLU A 1 206 ? -16.233 -15.736 -6.367 1.00 90.19 206 GLU A CA 1
ATOM 1715 C C . GLU A 1 206 ? -15.342 -14.483 -6.338 1.00 90.19 206 GLU A C 1
ATOM 1717 O O . GLU A 1 206 ? -14.325 -14.431 -7.020 1.00 90.19 206 GLU A O 1
ATOM 1722 N N . GLU A 1 207 ? -15.704 -13.483 -5.529 1.00 89.12 207 GLU A N 1
ATOM 1723 C CA . GLU A 1 207 ? -14.956 -12.231 -5.351 1.00 89.12 207 GLU A CA 1
ATOM 1724 C C . GLU A 1 207 ? -13.921 -12.331 -4.224 1.00 89.12 207 GLU A C 1
ATOM 1726 O O . GLU A 1 207 ? -13.163 -11.394 -3.994 1.00 89.12 207 GLU A O 1
ATOM 1731 N N . ARG A 1 208 ? -13.897 -13.433 -3.470 1.00 90.62 208 ARG A N 1
ATOM 1732 C CA . ARG A 1 208 ? -13.007 -13.623 -2.319 1.00 90.62 208 ARG A CA 1
ATOM 1733 C C . ARG A 1 208 ? -11.695 -14.261 -2.753 1.00 90.62 208 ARG A C 1
ATOM 1735 O O . ARG A 1 208 ? -11.668 -15.096 -3.652 1.00 90.62 208 ARG A O 1
ATOM 1742 N N . ASN A 1 209 ? -10.617 -13.962 -2.036 1.00 90.56 209 ASN A N 1
ATOM 1743 C CA . ASN A 1 209 ? -9.359 -14.668 -2.238 1.00 90.56 209 ASN A CA 1
ATOM 1744 C C . ASN A 1 209 ? -9.444 -16.108 -1.690 1.00 90.56 209 ASN A C 1
ATOM 1746 O O . ASN A 1 209 ? -9.358 -16.347 -0.486 1.00 90.56 209 ASN A O 1
ATOM 1750 N N . GLN A 1 210 ? -9.664 -17.075 -2.580 1.00 88.88 210 GLN A N 1
ATOM 1751 C CA . GLN A 1 210 ? -9.795 -18.498 -2.240 1.00 88.88 210 GLN A CA 1
ATOM 1752 C C . GLN A 1 210 ? -8.479 -19.276 -2.384 1.00 88.88 210 GLN A C 1
ATOM 1754 O O . GLN A 1 210 ? -8.469 -20.499 -2.269 1.00 88.88 210 GLN A O 1
ATOM 1759 N N . THR A 1 211 ? -7.375 -18.589 -2.665 1.00 85.38 211 THR A N 1
ATOM 1760 C CA . THR A 1 211 ? -6.101 -19.213 -3.022 1.00 85.38 211 THR A CA 1
ATOM 1761 C C . THR A 1 211 ? -4.950 -18.612 -2.233 1.00 85.38 211 THR A C 1
ATOM 1763 O O . THR A 1 211 ? -5.007 -17.463 -1.804 1.00 85.38 211 THR A O 1
ATOM 1766 N N . ILE A 1 212 ? -3.873 -19.378 -2.093 1.00 81.75 212 ILE A N 1
ATOM 1767 C CA . ILE A 1 212 ? -2.576 -18.841 -1.688 1.00 81.75 212 ILE A CA 1
ATOM 1768 C C . ILE A 1 212 ? -1.788 -18.606 -2.977 1.00 81.75 212 ILE A C 1
ATOM 1770 O O . ILE A 1 212 ? -1.464 -19.562 -3.682 1.00 81.75 212 ILE A O 1
ATOM 1774 N N . CYS A 1 213 ? -1.548 -17.339 -3.310 1.00 66.44 213 CYS A N 1
ATOM 1775 C CA . CYS A 1 213 ? -0.690 -16.952 -4.427 1.00 66.44 213 CYS A CA 1
ATOM 1776 C C . CYS A 1 213 ? 0.724 -16.713 -3.888 1.00 66.44 213 CYS A C 1
ATOM 1778 O O . CYS A 1 213 ? 0.884 -15.928 -2.952 1.00 66.44 213 CYS A O 1
ATOM 1780 N N . TRP A 1 214 ? 1.708 -17.394 -4.473 1.00 55.53 214 TRP A N 1
ATOM 1781 C CA . TRP A 1 214 ? 3.136 -17.177 -4.236 1.00 55.53 214 TRP A CA 1
ATOM 1782 C C . TRP A 1 214 ? 3.703 -16.361 -5.386 1.00 55.53 214 TRP A C 1
ATOM 1784 O O . TRP A 1 214 ? 3.367 -16.724 -6.539 1.00 55.53 214 TRP A O 1
#

Foldseek 3Di:
DQLLVVLVPDPVLVVLLVLQCVVCVPPLDDGDHPVLLVQLLVQLLVVVVVVLVVVVVVVVVVVVVVVVVVVVVVVVCVVVVNPPPDPPPPPVVPPPPPRDDPVVSVVVSSLSSLLSSLQQSLVSVCVVPVPDSLVSSLVVSLVSCVVSVHDPVSNVLSNVLSNDPDDDDDDPDDNPRSSVSSVVSSQQSDPQCPRPCVVVDPDDPVSHNNDNDD

Sequence (214 aa):
MKFAEKLLKHPEFLQLQKRVQEMEQDRIYCHHELSHALDVCRMAWMMYLEDEYKTHLKDYRQKKEAKVEASEQKYRAEIAGQYITDLQTDDADHTEKPYLNADNMLAKKDQFYVTGLLHDIGRVAQYETGEHHSVAGVRIAEKLLTEIEYPSEWMRETLQIVGVHHGREETDGELSRMEYYIRRADHLSRNCFFCEASDSCKWKKEERNQTICW